Protein AF-X1VPJ7-F1 (afdb_monomer_lite)

Secondary structure (DSSP, 8-state):
-HHHHHHHHHHHHHHTT--HHHHHHHHHHHHHHHHHHHHHHHH-HHHHHHHHHHHHHTT-SS-----------------S-------TTHHHHHHHHHHHHHHHHHTT----EEES-EEEE-SEEEETTEEEESSPHHHHHHHHHTT--EEE-S--SB-S-HHHHHHHHHTTPEEES-STTS----EEEE--SSSPPPEEEE-

Sequence (203 aa):
HESKAKAFLAKITSDLDIDKFYRDIATRTLNVLCDAERYVHSHDKRLRHMLHRYYHNHKKHNQSPDYKHNHKGIYYHHKGYNIEAILHEAKDIFIDVVGLSIGLRELDISEIGYLDYINVGNGTIRFSHGEFEVPAPATEQILNKYGLRWEKSDINEEMATPTGVSILAGCKAKRIYALEDYHIIKKSLAKGTRGLPSICFFL

Organism: NCBI:txid412755

Foldseek 3Di:
DLVVLLVVLVVVCVVVVQDPLLSLLLNQLSVLLFVLQLVCCVPPPLNVVVVVVVVVVVPPPDDDDDDDDDDDDDPPPDPDDPRTGDDPCSPVLSCLSSVSSVVCVVVVPLAAADEAAQAQEWAWDDDPRGIDITPDSSQVSLCVVLVGHHDYDPHNDGRDDNSRSSSCSSSVHHYDHDCPVPDFPDKDWDDDPDPDDTDIDTD

InterPro domains:
  IPR002822 Nickel insertion protein [PF01969] (87-197)
  IPR002822 Nickel insertion protein [PTHR36566] (88-170)

pLDDT: mean 81.29, std 20.94, range [28.98, 98.62]

Radius of gyration: 19.87 Å; chains: 1; bounding box: 66×39×44 Å

Structure (mmCIF, N/CA/C/O backbone):
data_AF-X1VPJ7-F1
#
_entry.id   AF-X1VPJ7-F1
#
loop_
_atom_site.group_PDB
_atom_site.id
_atom_site.type_symbol
_atom_site.label_atom_id
_atom_site.label_alt_id
_atom_site.label_comp_id
_atom_site.label_asym_id
_atom_site.label_entity_id
_atom_site.label_seq_id
_atom_site.pdbx_PDB_ins_code
_atom_site.Cartn_x
_atom_site.Cartn_y
_atom_site.Cartn_z
_atom_site.occupancy
_atom_site.B_iso_or_equiv
_atom_site.auth_seq_id
_atom_site.auth_comp_id
_atom_site.auth_asym_id
_atom_site.auth_atom_id
_atom_site.pdbx_PDB_model_num
ATOM 1 N N . HIS A 1 1 ? 15.393 -2.588 12.874 1.00 65.44 1 HIS A N 1
ATOM 2 C CA . HIS A 1 1 ? 14.825 -3.793 13.499 1.00 65.44 1 HIS A CA 1
ATOM 3 C C . HIS A 1 1 ? 13.312 -3.721 13.472 1.00 65.44 1 HIS A C 1
ATOM 5 O O . HIS A 1 1 ? 12.740 -2.780 14.019 1.00 65.44 1 HIS A O 1
ATOM 11 N N . GLU A 1 2 ? 12.678 -4.677 12.802 1.00 74.25 2 GLU A N 1
ATOM 12 C CA . GLU A 1 2 ? 11.226 -4.740 12.586 1.00 74.25 2 GLU A CA 1
ATOM 13 C C . GLU A 1 2 ? 10.429 -4.773 13.898 1.00 74.25 2 GLU A C 1
ATOM 15 O O . GLU A 1 2 ? 9.421 -4.086 14.044 1.00 74.25 2 GLU A O 1
ATOM 20 N N . SER A 1 3 ? 10.918 -5.524 14.884 1.00 76.81 3 SER A N 1
ATOM 21 C CA . SER A 1 3 ? 10.349 -5.594 16.235 1.00 76.81 3 SER A CA 1
ATOM 22 C C . SER A 1 3 ? 10.236 -4.210 16.889 1.00 76.81 3 SER A C 1
ATOM 24 O O . SER A 1 3 ? 9.178 -3.838 17.399 1.00 76.81 3 SER A O 1
ATOM 26 N N . LYS A 1 4 ? 11.299 -3.400 16.795 1.00 82.25 4 LYS A N 1
ATOM 27 C CA . LYS A 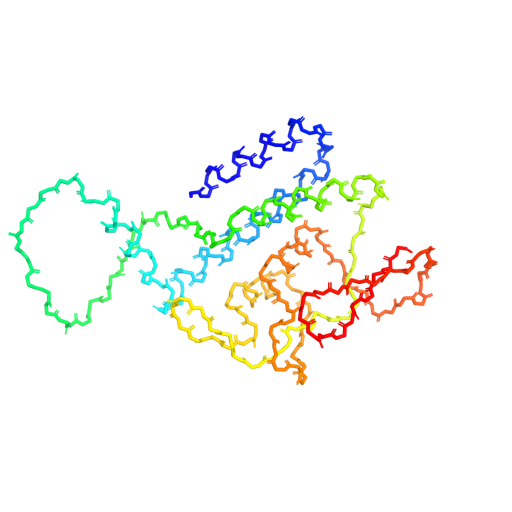1 4 ? 11.303 -2.007 17.270 1.00 82.25 4 LYS A CA 1
ATOM 28 C C . LYS A 1 4 ? 10.337 -1.132 16.474 1.00 82.25 4 LYS A C 1
ATOM 30 O O . LYS A 1 4 ? 9.669 -0.293 17.066 1.00 82.25 4 LYS A O 1
ATOM 35 N N . ALA A 1 5 ? 10.245 -1.342 15.161 1.00 85.06 5 ALA A N 1
ATOM 36 C CA . ALA A 1 5 ? 9.352 -0.576 14.301 1.00 85.06 5 ALA A CA 1
ATOM 37 C C . ALA A 1 5 ? 7.873 -0.793 14.671 1.00 85.06 5 ALA A C 1
ATOM 39 O O . ALA A 1 5 ? 7.121 0.165 14.835 1.00 85.06 5 ALA A O 1
ATOM 40 N N . LYS A 1 6 ? 7.476 -2.048 14.895 1.00 87.94 6 LYS A N 1
ATOM 41 C CA . LYS A 1 6 ? 6.116 -2.406 15.325 1.00 87.94 6 LYS A CA 1
ATOM 42 C C . LYS A 1 6 ? 5.785 -1.871 16.714 1.00 87.94 6 LYS A C 1
ATOM 44 O O . LYS A 1 6 ? 4.714 -1.305 16.906 1.00 87.94 6 LYS A O 1
ATOM 49 N N . ALA A 1 7 ? 6.714 -2.005 17.664 1.00 88.69 7 ALA A N 1
ATOM 50 C CA . ALA A 1 7 ? 6.543 -1.456 19.007 1.00 88.69 7 ALA A CA 1
ATOM 51 C C . ALA A 1 7 ? 6.394 0.074 18.981 1.00 88.69 7 ALA A C 1
ATOM 53 O O . ALA A 1 7 ? 5.551 0.630 19.680 1.00 88.69 7 ALA A O 1
ATOM 54 N N . PHE A 1 8 ? 7.176 0.751 18.136 1.00 89.94 8 PHE A N 1
ATOM 55 C CA . PHE A 1 8 ? 7.090 2.195 17.953 1.00 89.94 8 PHE A CA 1
ATOM 56 C C . PHE A 1 8 ? 5.755 2.626 17.337 1.00 89.94 8 PHE A C 1
ATOM 58 O O . PHE A 1 8 ? 5.139 3.557 17.850 1.00 89.94 8 PHE A O 1
ATOM 65 N N . LEU A 1 9 ? 5.264 1.918 16.310 1.00 92.00 9 LEU A N 1
ATOM 66 C CA . LEU A 1 9 ? 3.941 2.181 15.731 1.00 92.00 9 LEU A CA 1
ATOM 67 C C . LEU A 1 9 ? 2.833 2.033 16.778 1.00 92.00 9 LEU A C 1
ATOM 69 O O . LEU A 1 9 ? 1.980 2.910 16.904 1.00 92.00 9 LEU A O 1
ATOM 73 N N . ALA A 1 10 ? 2.854 0.937 17.541 1.00 92.12 10 ALA A N 1
ATOM 74 C CA . ALA A 1 10 ? 1.866 0.674 18.583 1.00 92.12 10 ALA A CA 1
ATOM 75 C C . ALA A 1 10 ? 1.870 1.771 19.656 1.00 92.12 10 ALA A C 1
ATOM 77 O O . ALA A 1 10 ? 0.807 2.222 20.075 1.00 92.12 10 ALA A O 1
ATOM 78 N N . LYS A 1 11 ? 3.061 2.240 20.049 1.00 93.31 11 LYS A N 1
ATOM 79 C CA . LYS A 1 11 ? 3.204 3.353 20.985 1.00 93.31 11 LYS A CA 1
ATOM 80 C C . LYS A 1 11 ? 2.628 4.648 20.406 1.00 93.31 11 LYS A C 1
ATOM 82 O O . LYS A 1 11 ? 1.734 5.213 21.014 1.00 93.31 11 LYS A O 1
ATOM 87 N N . ILE A 1 12 ? 3.074 5.085 19.225 1.00 93.00 12 ILE A N 1
ATOM 88 C CA . ILE A 1 12 ? 2.623 6.355 18.624 1.00 93.00 12 ILE A CA 1
ATOM 89 C C . ILE A 1 12 ? 1.116 6.369 18.394 1.00 93.00 12 ILE A C 1
ATOM 91 O O . ILE A 1 12 ? 0.450 7.342 18.722 1.00 93.00 12 ILE A O 1
ATOM 95 N N . THR A 1 13 ? 0.565 5.297 17.828 1.00 92.62 13 THR A N 1
ATOM 96 C CA . THR A 1 13 ? -0.879 5.221 17.564 1.00 92.62 13 THR A CA 1
ATOM 97 C C . THR A 1 13 ? -1.706 5.223 18.852 1.00 92.62 13 THR A C 1
ATOM 99 O O . THR A 1 13 ? -2.846 5.675 18.832 1.00 92.62 13 THR A O 1
ATOM 102 N N . SER A 1 14 ? -1.137 4.756 19.969 1.00 92.50 14 SER A N 1
ATOM 103 C CA . SER A 1 14 ? -1.740 4.886 21.296 1.00 92.50 14 SER A CA 1
ATOM 104 C C . SER A 1 14 ? -1.586 6.294 21.872 1.00 92.50 14 SER A C 1
ATOM 106 O O . SER A 1 14 ? -2.555 6.825 22.396 1.00 92.50 14 SER A O 1
ATOM 108 N N . ASP A 1 15 ? -0.400 6.900 21.766 1.00 94.19 15 ASP A N 1
ATOM 109 C CA . ASP A 1 15 ? -0.114 8.254 22.262 1.00 94.19 15 ASP A CA 1
ATOM 110 C C . ASP A 1 15 ? -0.977 9.314 21.544 1.00 94.19 15 ASP A C 1
ATOM 112 O O . ASP A 1 15 ? -1.326 10.334 22.130 1.00 94.19 15 ASP A O 1
ATOM 116 N N . LEU A 1 16 ? -1.336 9.063 20.280 1.00 93.25 16 LEU A N 1
ATOM 117 C CA . LEU A 1 16 ? -2.204 9.915 19.455 1.00 93.25 16 LEU A CA 1
ATOM 118 C C . LEU A 1 16 ? -3.700 9.569 19.554 1.00 93.25 16 LEU A C 1
ATOM 120 O O . LEU A 1 16 ? -4.500 10.112 18.788 1.00 93.25 16 LEU A O 1
ATOM 124 N N . ASP A 1 17 ? -4.064 8.646 20.448 1.00 93.81 17 ASP A N 1
ATOM 125 C CA . ASP A 1 17 ? -5.439 8.191 20.677 1.00 93.81 17 ASP A CA 1
ATOM 126 C C . ASP A 1 17 ? -6.179 7.811 19.378 1.00 93.81 17 ASP A C 1
ATOM 128 O O . ASP A 1 17 ? -7.308 8.214 19.102 1.00 93.81 17 ASP A O 1
ATOM 132 N N . ILE A 1 18 ? -5.494 7.076 18.497 1.00 93.19 18 ILE A N 1
ATOM 133 C CA . ILE A 1 18 ? -6.076 6.613 17.233 1.00 93.19 18 ILE A CA 1
ATOM 134 C C . ILE A 1 18 ? -6.967 5.407 17.523 1.00 93.19 18 ILE A C 1
ATOM 136 O O . ILE A 1 18 ? -6.493 4.423 18.113 1.00 93.19 18 ILE A O 1
ATOM 140 N N . ASP A 1 19 ? -8.218 5.446 17.052 1.00 94.31 19 ASP A N 1
ATOM 141 C CA . ASP A 1 19 ? -9.176 4.358 17.244 1.00 94.31 19 ASP A CA 1
ATOM 142 C C . ASP A 1 19 ? -8.627 3.021 16.763 1.00 94.31 19 ASP A C 1
ATOM 144 O O . ASP A 1 19 ? -7.860 2.921 15.797 1.00 94.31 19 ASP A O 1
ATOM 148 N N . LYS A 1 20 ? -9.086 1.952 17.418 1.00 95.38 20 LYS A N 1
ATOM 149 C CA . LYS A 1 20 ? -8.635 0.590 17.131 1.00 95.38 20 LYS A CA 1
ATOM 150 C C . LYS A 1 20 ? -8.754 0.235 15.645 1.00 95.38 20 LYS A C 1
ATOM 152 O O . LYS A 1 20 ? -7.845 -0.386 15.107 1.00 95.38 20 LYS A O 1
ATOM 157 N N . PHE A 1 21 ? -9.831 0.648 14.977 1.00 96.06 21 PHE A N 1
ATOM 158 C CA . PHE A 1 21 ? -10.034 0.377 13.552 1.00 96.06 21 PHE A CA 1
ATOM 159 C C . PHE A 1 21 ? -8.897 0.940 12.676 1.00 96.06 21 PHE A C 1
ATOM 161 O O . PHE A 1 21 ? -8.264 0.191 11.925 1.00 96.06 21 PHE A O 1
ATOM 168 N N . TYR A 1 22 ? -8.578 2.228 12.826 1.00 97.06 22 TYR A N 1
ATOM 169 C CA . TYR A 1 22 ? -7.520 2.899 12.065 1.00 97.06 22 TYR A CA 1
ATOM 170 C C . TYR A 1 22 ? -6.120 2.431 12.484 1.00 97.06 22 TYR A C 1
ATOM 172 O O . TYR A 1 22 ? -5.239 2.244 11.645 1.00 97.06 22 TYR A O 1
ATOM 180 N N . ARG A 1 23 ? -5.920 2.115 13.767 1.00 95.81 23 ARG A N 1
ATOM 181 C CA . ARG A 1 23 ? -4.685 1.493 14.271 1.00 95.81 23 ARG A CA 1
ATOM 182 C C . ARG A 1 23 ? -4.434 0.110 13.669 1.00 95.81 23 ARG A C 1
ATOM 184 O O . ARG A 1 23 ? -3.292 -0.235 13.344 1.00 95.81 23 ARG A O 1
ATOM 191 N N . ASP A 1 24 ? -5.491 -0.680 13.503 1.00 96.44 24 ASP A N 1
ATOM 192 C CA . ASP A 1 24 ? -5.417 -1.995 12.874 1.00 96.44 24 ASP A CA 1
ATOM 193 C C . ASP A 1 24 ? -5.051 -1.856 11.380 1.00 96.44 24 ASP A C 1
ATOM 195 O O . ASP A 1 24 ? -4.288 -2.680 10.872 1.00 96.44 24 ASP A O 1
ATOM 199 N N . ILE A 1 25 ? -5.519 -0.807 10.681 1.00 96.88 25 ILE A N 1
ATOM 200 C CA . ILE A 1 25 ? -5.056 -0.463 9.319 1.00 96.88 25 ILE A CA 1
ATOM 201 C C . ILE A 1 25 ? -3.554 -0.171 9.331 1.00 96.88 25 ILE A C 1
ATOM 203 O O . ILE A 1 25 ? -2.809 -0.829 8.604 1.00 96.88 25 ILE A O 1
ATOM 207 N N . ALA A 1 26 ? -3.100 0.735 10.203 1.00 95.75 26 ALA A N 1
ATOM 208 C CA . ALA A 1 26 ? -1.692 1.113 10.331 1.00 95.75 26 ALA A CA 1
ATOM 209 C C . ALA A 1 26 ? -0.783 -0.118 10.492 1.00 95.75 26 ALA A C 1
ATOM 211 O O . ALA A 1 26 ? 0.220 -0.304 9.797 1.00 95.75 26 ALA A O 1
ATOM 212 N N . THR A 1 27 ? -1.182 -0.997 11.412 1.00 95.94 27 THR A N 1
ATOM 213 C CA . THR A 1 27 ? -0.444 -2.208 11.772 1.00 95.94 27 THR A CA 1
ATOM 214 C C . THR A 1 27 ? -0.389 -3.191 10.608 1.00 95.94 27 THR A C 1
ATOM 216 O O . THR A 1 27 ? 0.671 -3.757 10.330 1.00 95.94 27 THR A O 1
ATOM 219 N N . ARG A 1 28 ? -1.504 -3.391 9.892 1.00 97.19 28 ARG A N 1
ATOM 220 C CA . ARG A 1 28 ? -1.534 -4.245 8.697 1.00 97.19 28 ARG A CA 1
ATOM 221 C C . ARG A 1 28 ? -0.641 -3.695 7.594 1.00 97.19 28 ARG A C 1
ATOM 223 O O . ARG A 1 28 ? 0.136 -4.469 7.046 1.00 97.19 28 ARG A O 1
ATOM 230 N N . THR A 1 29 ? -0.700 -2.395 7.316 1.00 96.69 29 THR A N 1
ATOM 231 C CA . THR A 1 29 ? 0.141 -1.746 6.302 1.00 96.69 29 THR A CA 1
ATOM 232 C C . THR A 1 29 ? 1.626 -1.956 6.592 1.00 96.69 29 THR A C 1
ATOM 234 O O . THR A 1 29 ? 2.363 -2.419 5.722 1.00 96.69 29 THR A O 1
ATOM 237 N N . LEU A 1 30 ? 2.069 -1.706 7.830 1.00 94.81 30 LEU A N 1
ATOM 238 C CA . LEU A 1 30 ? 3.467 -1.931 8.208 1.00 94.81 30 LEU A CA 1
ATOM 239 C C . LEU A 1 30 ? 3.859 -3.415 8.099 1.00 94.81 30 LEU A C 1
ATOM 241 O O . LEU A 1 30 ? 4.945 -3.734 7.622 1.00 94.81 30 LEU A O 1
ATOM 245 N N . ASN A 1 31 ? 2.976 -4.333 8.508 1.00 95.38 31 ASN A N 1
ATOM 246 C CA . ASN A 1 31 ? 3.220 -5.771 8.385 1.00 95.38 31 ASN A CA 1
ATOM 247 C C . ASN A 1 31 ? 3.365 -6.217 6.925 1.00 95.38 31 ASN A C 1
ATOM 249 O O . ASN A 1 31 ? 4.267 -6.997 6.632 1.00 95.38 31 ASN A O 1
ATOM 253 N N . VAL A 1 32 ? 2.514 -5.718 6.021 1.00 96.69 32 VAL A N 1
ATOM 254 C CA . VAL A 1 32 ? 2.592 -6.000 4.579 1.00 96.69 32 VAL A CA 1
ATOM 255 C C . VAL A 1 32 ? 3.968 -5.626 4.041 1.00 96.69 32 VAL A C 1
ATOM 257 O O . VAL A 1 32 ? 4.615 -6.448 3.391 1.00 96.69 32 VAL A O 1
ATOM 260 N N . LEU A 1 33 ? 4.427 -4.416 4.361 1.00 93.75 33 LEU A N 1
ATOM 261 C CA . LEU A 1 33 ? 5.709 -3.913 3.890 1.00 93.75 33 LEU A CA 1
ATOM 262 C C . LEU A 1 33 ? 6.875 -4.737 4.452 1.00 93.75 33 LEU A C 1
ATOM 264 O O . LEU A 1 33 ? 7.730 -5.197 3.700 1.00 93.75 33 LEU A O 1
ATOM 268 N N . CYS A 1 34 ? 6.885 -5.001 5.763 1.00 91.94 34 CYS A N 1
ATOM 269 C CA . CYS A 1 34 ? 7.930 -5.816 6.385 1.00 91.94 34 CYS A CA 1
ATOM 270 C C . CYS A 1 34 ? 7.961 -7.256 5.844 1.00 91.94 34 CYS A C 1
ATOM 272 O O . CYS A 1 34 ? 9.037 -7.821 5.652 1.00 91.94 34 CYS A O 1
ATOM 274 N N . ASP A 1 35 ? 6.802 -7.863 5.587 1.00 93.00 35 ASP A N 1
ATOM 275 C CA . ASP A 1 35 ? 6.708 -9.186 4.966 1.00 93.00 35 ASP A CA 1
ATOM 276 C C . ASP A 1 35 ? 7.330 -9.204 3.571 1.00 93.00 35 ASP A C 1
ATOM 278 O O . ASP A 1 35 ? 8.081 -10.127 3.246 1.00 93.00 35 ASP A O 1
ATOM 282 N N . ALA A 1 36 ? 7.016 -8.199 2.753 1.00 92.75 36 ALA A N 1
ATOM 283 C CA . ALA A 1 36 ? 7.527 -8.090 1.396 1.00 92.75 36 ALA A CA 1
ATOM 284 C C . ALA A 1 36 ? 9.047 -7.917 1.389 1.00 92.75 36 ALA A C 1
ATOM 286 O O . ALA A 1 36 ? 9.737 -8.675 0.709 1.00 92.75 36 ALA A O 1
ATOM 287 N N . GLU A 1 37 ? 9.572 -7.015 2.221 1.00 88.94 37 GLU A N 1
ATOM 288 C CA . GLU A 1 37 ? 11.013 -6.782 2.352 1.00 88.94 37 GLU A CA 1
ATOM 289 C C . GLU A 1 37 ? 11.757 -8.052 2.785 1.00 88.94 37 GLU A C 1
ATOM 291 O O . GLU A 1 37 ? 12.743 -8.461 2.169 1.00 88.94 37 GLU A O 1
ATOM 296 N N . ARG A 1 38 ? 11.248 -8.772 3.793 1.00 87.81 38 ARG A N 1
ATOM 297 C CA . ARG A 1 38 ? 11.844 -10.055 4.204 1.00 87.81 38 ARG A CA 1
ATOM 298 C C . ARG A 1 38 ? 11.843 -11.085 3.086 1.00 87.81 38 ARG A C 1
ATOM 300 O O . ARG A 1 38 ? 12.822 -11.818 2.915 1.00 87.81 38 ARG A O 1
ATOM 307 N N . TYR A 1 39 ? 10.746 -11.167 2.341 1.00 89.31 39 TYR A N 1
ATOM 308 C CA . TYR A 1 39 ? 10.624 -12.114 1.246 1.00 89.31 39 TYR A CA 1
ATOM 309 C C . TYR A 1 39 ? 11.653 -11.822 0.150 1.00 89.31 39 TYR A C 1
ATOM 311 O O . TYR A 1 39 ? 12.433 -12.708 -0.205 1.00 89.31 39 TYR A O 1
ATOM 319 N N . VAL A 1 40 ? 11.731 -10.582 -0.332 1.00 88.50 40 VAL A N 1
ATOM 320 C CA . VAL A 1 40 ? 12.636 -10.236 -1.439 1.00 88.50 40 VAL A CA 1
ATOM 321 C C . VAL A 1 40 ? 14.103 -10.338 -1.027 1.00 88.50 40 VAL A C 1
ATOM 323 O O . VAL A 1 40 ? 14.912 -10.864 -1.786 1.00 88.50 40 VAL A O 1
ATOM 326 N N . HIS A 1 41 ? 14.451 -9.976 0.210 1.00 83.62 41 HIS A N 1
ATOM 327 C CA . HIS A 1 41 ? 15.813 -10.136 0.726 1.00 83.62 41 HIS A CA 1
ATOM 328 C C . HIS A 1 41 ? 16.232 -11.600 0.920 1.00 83.62 41 HIS A C 1
ATOM 330 O O . HIS A 1 41 ? 17.422 -11.915 0.853 1.00 83.62 41 HIS A O 1
ATOM 336 N N . SER A 1 42 ? 15.286 -12.511 1.157 1.00 81.25 42 SER A N 1
ATOM 337 C CA . SER A 1 42 ? 15.573 -13.947 1.270 1.00 81.25 42 SER A CA 1
ATOM 338 C C . SER A 1 42 ? 15.558 -14.671 -0.083 1.00 81.25 42 SER A C 1
ATOM 340 O O . SER A 1 42 ? 16.246 -15.686 -0.237 1.00 81.25 42 SER A O 1
ATOM 342 N N . HIS A 1 43 ? 14.860 -14.148 -1.095 1.00 81.81 43 HIS A N 1
ATOM 343 C CA . HIS A 1 43 ? 14.642 -14.839 -2.374 1.00 81.81 43 HIS A CA 1
ATOM 344 C C . HIS A 1 43 ? 15.401 -14.230 -3.561 1.00 81.81 43 HIS A C 1
ATOM 346 O O . HIS A 1 43 ? 15.837 -14.986 -4.430 1.00 81.81 43 HIS A O 1
ATOM 352 N N . ASP A 1 44 ? 15.668 -12.922 -3.578 1.00 78.31 44 ASP A N 1
ATOM 353 C CA . ASP A 1 44 ? 16.451 -12.289 -4.641 1.00 78.31 44 ASP A CA 1
ATOM 354 C C . ASP A 1 44 ? 17.948 -12.315 -4.299 1.00 78.31 44 ASP A C 1
ATOM 356 O O . ASP A 1 44 ? 18.414 -11.699 -3.336 1.00 78.31 44 ASP A O 1
ATOM 360 N N . LYS A 1 45 ? 18.737 -13.021 -5.118 1.00 73.44 45 LYS A N 1
ATOM 361 C CA . LYS A 1 45 ? 20.194 -13.139 -4.941 1.00 73.44 45 LYS A CA 1
ATOM 362 C C . LYS A 1 45 ? 20.904 -11.780 -4.916 1.00 73.44 45 LYS A C 1
ATOM 364 O O . LYS A 1 45 ? 21.903 -11.658 -4.211 1.00 73.44 45 LYS A O 1
ATOM 369 N N . ARG A 1 46 ? 20.388 -10.774 -5.631 1.00 72.31 46 ARG A N 1
ATOM 370 C CA . ARG A 1 46 ? 20.930 -9.406 -5.667 1.00 72.31 46 ARG A CA 1
ATOM 371 C C . ARG A 1 46 ? 20.705 -8.675 -4.342 1.00 72.31 46 ARG A C 1
ATOM 373 O O . ARG A 1 46 ? 21.552 -7.889 -3.930 1.00 72.31 46 ARG A O 1
ATOM 380 N N . LEU A 1 47 ? 19.611 -8.981 -3.640 1.00 71.06 47 LEU A N 1
ATOM 381 C CA . LEU A 1 47 ? 19.239 -8.355 -2.364 1.00 71.06 47 LEU A CA 1
ATOM 382 C C . LEU A 1 47 ? 19.745 -9.136 -1.138 1.00 71.06 47 LEU A C 1
ATOM 384 O O . LEU A 1 47 ? 19.985 -8.542 -0.085 1.00 71.06 47 LEU A O 1
ATOM 388 N N . ARG A 1 48 ? 20.014 -10.445 -1.271 1.00 62.72 48 ARG A N 1
ATOM 389 C CA . ARG A 1 48 ? 20.552 -11.309 -0.196 1.00 62.72 48 ARG A CA 1
ATOM 390 C C . ARG A 1 48 ? 21.808 -10.756 0.478 1.00 62.72 48 ARG A C 1
ATOM 392 O O . ARG A 1 48 ? 21.997 -10.945 1.680 1.00 62.72 48 ARG A O 1
ATOM 399 N N . HIS A 1 49 ? 22.672 -10.063 -0.264 1.00 58.69 49 HIS A N 1
ATOM 400 C CA . HIS A 1 49 ? 23.930 -9.525 0.268 1.00 58.69 49 HIS A CA 1
ATOM 401 C C . HIS A 1 49 ? 23.720 -8.422 1.327 1.00 58.69 49 HIS A C 1
ATOM 403 O O . HIS A 1 49 ? 24.634 -8.164 2.117 1.00 58.69 49 HIS A O 1
ATOM 409 N N . MET A 1 50 ? 22.522 -7.824 1.414 1.00 55.72 50 MET A N 1
ATOM 410 C CA . MET A 1 50 ? 22.182 -6.869 2.476 1.00 55.72 50 MET A CA 1
ATOM 411 C C . MET A 1 50 ? 22.144 -7.512 3.864 1.00 55.72 50 MET A C 1
ATOM 413 O O . MET A 1 50 ? 22.508 -6.860 4.842 1.00 55.72 50 MET A O 1
ATOM 417 N N . LEU A 1 51 ? 21.820 -8.806 3.959 1.00 52.50 51 LEU A N 1
ATOM 418 C CA . LEU A 1 51 ? 21.922 -9.534 5.224 1.00 52.50 51 LEU A CA 1
ATOM 419 C C . LEU A 1 51 ? 23.386 -9.604 5.664 1.00 52.50 51 LEU A C 1
ATOM 421 O O . LEU A 1 51 ? 23.734 -9.206 6.771 1.00 52.50 51 LEU A O 1
ATOM 425 N N . HIS A 1 52 ? 24.282 -10.008 4.767 1.00 48.22 52 HIS A N 1
ATOM 426 C CA . HIS A 1 52 ? 25.685 -10.218 5.117 1.00 48.22 52 HIS A CA 1
ATOM 427 C C . HIS A 1 52 ? 26.394 -8.919 5.553 1.00 48.22 52 HIS A C 1
ATOM 429 O O . HIS A 1 52 ? 27.147 -8.923 6.527 1.00 48.22 52 HIS A O 1
ATOM 435 N N . ARG A 1 53 ? 26.124 -7.780 4.896 1.00 44.44 53 ARG A N 1
ATOM 436 C CA . ARG A 1 53 ? 26.764 -6.490 5.230 1.00 44.44 53 ARG A CA 1
ATOM 437 C C . ARG A 1 53 ? 26.260 -5.895 6.551 1.00 44.44 53 ARG A C 1
ATOM 439 O O . ARG A 1 53 ? 27.058 -5.332 7.300 1.00 44.44 53 ARG A O 1
ATOM 446 N N . TYR A 1 54 ? 24.973 -6.064 6.864 1.00 43.97 54 TYR A N 1
ATOM 447 C CA . TYR A 1 54 ? 24.392 -5.634 8.140 1.00 43.97 54 TYR A CA 1
ATOM 448 C C . TYR A 1 54 ? 24.949 -6.456 9.317 1.00 43.97 54 TYR A C 1
ATOM 450 O O . TYR A 1 54 ? 25.359 -5.892 10.332 1.00 43.97 54 TYR A O 1
ATOM 458 N N . TYR A 1 55 ? 25.078 -7.779 9.154 1.00 43.94 55 TYR A N 1
ATOM 459 C CA . TYR A 1 55 ? 25.643 -8.661 10.184 1.00 43.94 55 TYR A CA 1
ATOM 460 C C . TYR A 1 55 ? 27.149 -8.440 10.430 1.00 43.94 55 TYR A C 1
ATOM 462 O O . TYR A 1 55 ? 27.590 -8.535 11.576 1.00 43.94 55 TYR A O 1
ATOM 470 N N . HIS A 1 56 ? 27.942 -8.093 9.407 1.00 45.56 56 HIS A N 1
ATOM 471 C CA . HIS A 1 56 ? 29.375 -7.792 9.591 1.00 45.56 56 HIS A CA 1
ATOM 472 C C . HIS A 1 56 ? 29.638 -6.442 10.269 1.00 45.56 56 HIS A C 1
ATOM 474 O O . HIS A 1 56 ? 30.583 -6.328 11.049 1.00 45.56 56 HIS A O 1
ATOM 480 N N . ASN A 1 57 ? 28.791 -5.429 10.053 1.00 40.84 57 ASN A N 1
ATOM 481 C CA . ASN A 1 57 ? 28.951 -4.137 10.733 1.00 40.84 57 ASN A CA 1
A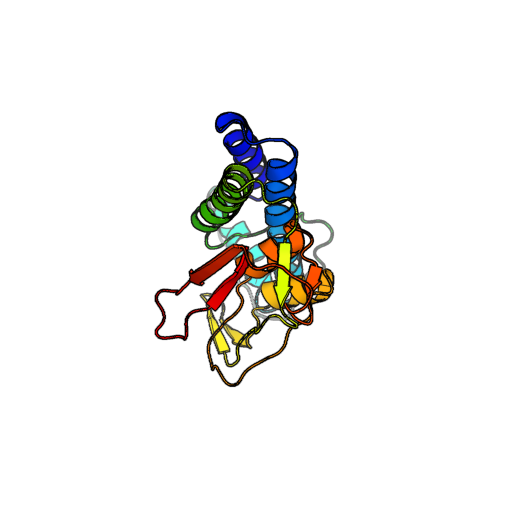TOM 482 C C . ASN A 1 57 ? 28.609 -4.196 12.232 1.00 40.84 57 ASN A C 1
ATOM 484 O O . ASN A 1 57 ? 29.213 -3.465 13.013 1.00 40.84 57 ASN A O 1
ATOM 488 N N . HIS A 1 58 ? 27.728 -5.107 12.661 1.00 45.12 58 HIS A N 1
ATOM 489 C CA . HIS A 1 58 ? 27.431 -5.318 14.084 1.00 45.12 58 HIS A CA 1
ATOM 490 C C . HIS A 1 58 ? 28.487 -6.145 14.842 1.00 45.12 58 HIS A C 1
ATOM 492 O O . HIS A 1 58 ? 28.420 -6.224 16.067 1.00 45.12 58 HIS A O 1
ATOM 498 N N . LYS A 1 59 ? 29.485 -6.724 14.157 1.00 41.94 59 LYS A N 1
ATOM 499 C CA . LYS A 1 59 ? 30.570 -7.513 14.775 1.00 41.94 59 LYS A CA 1
ATOM 500 C C . LYS A 1 59 ? 31.939 -6.819 14.815 1.00 41.94 59 LYS A C 1
ATOM 502 O O . LYS A 1 59 ? 32.937 -7.467 15.108 1.00 41.94 59 LYS A O 1
ATOM 507 N N . LYS A 1 60 ? 32.024 -5.501 14.599 1.00 37.78 60 LYS A N 1
ATOM 508 C CA . LYS A 1 60 ? 33.306 -4.768 14.703 1.00 37.78 60 LYS A CA 1
ATOM 509 C C . LYS A 1 60 ? 33.801 -4.472 16.131 1.00 37.78 60 LYS A C 1
ATOM 511 O O . LYS A 1 60 ? 34.798 -3.778 16.283 1.00 37.78 60 LYS A O 1
ATOM 516 N N . HIS A 1 61 ? 33.196 -5.060 17.162 1.00 42.06 61 HIS A N 1
ATOM 517 C CA . HIS A 1 61 ? 33.798 -5.169 18.494 1.00 42.06 61 HIS A CA 1
ATOM 518 C C . HIS A 1 61 ? 33.847 -6.638 18.921 1.00 42.06 61 HIS A C 1
ATOM 520 O O . HIS A 1 61 ? 32.978 -7.101 19.650 1.00 42.06 61 HIS A O 1
ATOM 526 N N . ASN A 1 62 ? 34.810 -7.381 18.365 1.00 34.69 62 ASN A N 1
ATOM 527 C CA . ASN A 1 62 ? 35.617 -8.421 19.025 1.00 34.69 62 ASN A CA 1
ATOM 528 C C . ASN A 1 62 ? 36.392 -9.223 17.957 1.00 34.69 62 ASN A C 1
ATOM 530 O O . ASN A 1 62 ? 35.775 -10.014 17.257 1.00 34.69 62 ASN A O 1
ATOM 534 N N . GLN A 1 63 ? 37.709 -8.949 17.855 1.00 35.97 63 GLN A N 1
ATOM 535 C CA . GLN A 1 63 ? 38.869 -9.845 17.574 1.00 35.97 63 GLN A CA 1
ATOM 536 C C . GLN A 1 63 ? 38.708 -10.967 16.507 1.00 35.97 63 GLN A C 1
ATOM 538 O O . GLN A 1 63 ? 37.738 -11.707 16.531 1.00 35.97 63 GLN A O 1
ATOM 543 N N . SER A 1 64 ? 39.611 -11.285 15.566 1.00 31.42 64 SER A N 1
ATOM 544 C CA . SER A 1 64 ? 41.045 -11.042 15.301 1.00 31.42 64 SER A CA 1
ATOM 545 C C . SER A 1 64 ? 41.354 -11.444 13.825 1.00 31.42 64 SER A C 1
ATOM 547 O O . SER A 1 64 ? 40.473 -12.011 13.170 1.00 31.42 64 SER A O 1
ATOM 549 N N . PRO A 1 65 ? 42.549 -11.147 13.267 1.00 44.00 65 PRO A N 1
ATOM 550 C CA . PRO A 1 65 ? 42.828 -11.166 11.828 1.00 44.00 65 PRO A CA 1
ATOM 551 C C . PRO A 1 65 ? 43.406 -12.506 11.353 1.00 44.00 65 PRO A C 1
ATOM 553 O O . PRO A 1 65 ? 44.420 -12.937 11.875 1.00 44.00 65 PRO A O 1
ATOM 556 N N . ASP A 1 66 ? 42.759 -13.141 10.374 1.00 40.72 66 ASP A N 1
ATOM 557 C CA . ASP A 1 66 ? 43.374 -13.951 9.303 1.00 40.72 66 ASP A CA 1
ATOM 558 C C . ASP A 1 66 ? 42.322 -14.885 8.709 1.00 40.72 66 ASP A C 1
ATOM 560 O O . ASP A 1 66 ? 42.092 -15.964 9.229 1.00 40.72 66 ASP A O 1
ATOM 564 N N . TYR A 1 67 ? 41.689 -14.508 7.596 1.00 36.78 67 TYR A N 1
ATOM 565 C CA . TYR A 1 67 ? 41.081 -15.491 6.691 1.00 36.78 67 TYR A CA 1
ATOM 566 C C . TYR A 1 67 ? 41.002 -14.913 5.274 1.00 36.78 67 TYR A C 1
ATOM 568 O O . TYR A 1 67 ? 40.071 -14.188 4.918 1.00 36.78 67 TYR A O 1
ATOM 576 N N . LYS A 1 68 ? 41.999 -15.255 4.446 1.00 35.56 68 LYS A N 1
ATOM 577 C CA . LYS A 1 68 ? 41.981 -15.047 2.989 1.00 35.56 68 LYS A CA 1
ATOM 578 C C . LYS A 1 68 ? 40.734 -15.724 2.403 1.00 35.56 68 LYS A C 1
ATOM 580 O O . LYS A 1 68 ? 40.637 -16.948 2.433 1.00 35.56 68 LYS A O 1
ATOM 585 N N . HIS A 1 69 ? 39.788 -14.952 1.868 1.00 39.06 69 HIS A N 1
ATOM 586 C CA . HIS A 1 69 ? 38.622 -15.499 1.170 1.00 39.06 69 HIS A CA 1
ATOM 587 C C . HIS A 1 69 ? 38.896 -15.610 -0.330 1.00 39.06 69 HIS A C 1
ATOM 589 O O . HIS A 1 69 ? 38.965 -14.617 -1.048 1.00 39.06 69 HIS A O 1
ATOM 595 N N . ASN A 1 70 ? 39.046 -16.854 -0.783 1.00 29.86 70 ASN A N 1
ATOM 596 C CA . ASN A 1 70 ? 39.056 -17.234 -2.187 1.00 29.86 70 ASN A CA 1
ATOM 597 C C . ASN A 1 70 ? 37.600 -17.363 -2.664 1.00 29.86 70 ASN A C 1
ATOM 599 O O . ASN A 1 70 ? 36.814 -18.105 -2.072 1.00 29.86 70 ASN A O 1
ATOM 603 N N . HIS A 1 71 ? 37.232 -16.653 -3.730 1.00 40.00 71 HIS A N 1
ATOM 604 C CA . HIS A 1 71 ? 35.905 -16.732 -4.339 1.00 40.00 71 HIS A CA 1
ATOM 605 C C . HIS A 1 71 ? 35.710 -18.084 -5.045 1.00 40.00 71 HIS A C 1
ATOM 607 O O . HIS A 1 71 ? 36.066 -18.248 -6.209 1.00 40.00 71 HIS A O 1
ATOM 613 N N . LYS A 1 72 ? 35.102 -19.057 -4.362 1.00 31.00 72 LYS A N 1
ATOM 614 C CA . LYS A 1 72 ? 34.403 -20.182 -5.000 1.00 31.00 72 LYS A CA 1
ATOM 615 C C . LYS A 1 72 ? 33.037 -20.330 -4.348 1.00 31.00 72 LYS A C 1
ATOM 617 O O . LYS A 1 72 ? 32.929 -20.304 -3.128 1.00 31.00 72 LYS A O 1
ATOM 622 N N . GLY A 1 73 ? 32.002 -20.400 -5.183 1.00 35.97 73 GLY A N 1
ATOM 623 C CA . GLY A 1 73 ? 30.602 -20.377 -4.778 1.00 35.97 73 GLY A CA 1
ATOM 624 C C . GLY A 1 73 ? 30.284 -21.417 -3.709 1.00 35.97 73 GLY A C 1
ATOM 625 O O . GLY A 1 73 ? 30.266 -22.613 -3.983 1.00 35.97 73 GLY A O 1
ATOM 626 N N . ILE A 1 74 ? 29.997 -20.937 -2.502 1.00 28.98 74 ILE A N 1
ATOM 627 C CA . ILE A 1 74 ? 29.398 -21.724 -1.432 1.00 28.98 74 ILE A CA 1
ATOM 628 C C . ILE A 1 74 ? 27.945 -21.266 -1.338 1.00 28.98 74 ILE A C 1
ATOM 630 O O . ILE A 1 74 ? 27.648 -20.136 -0.949 1.00 28.98 74 ILE A O 1
ATOM 634 N N . TYR A 1 75 ? 27.030 -22.145 -1.743 1.00 31.94 75 TYR A N 1
ATOM 635 C CA . TYR A 1 75 ? 25.612 -22.011 -1.438 1.00 31.94 75 TYR A CA 1
ATOM 636 C C . TYR A 1 75 ? 25.442 -22.189 0.071 1.00 31.94 75 TYR A C 1
ATOM 638 O O . TYR A 1 75 ? 25.335 -23.310 0.564 1.00 31.94 75 TYR A O 1
ATOM 646 N N . TYR A 1 76 ? 25.428 -21.087 0.818 1.00 34.56 76 TYR A N 1
ATOM 647 C CA . TYR A 1 76 ? 25.059 -21.131 2.225 1.00 34.56 76 TYR A CA 1
ATOM 648 C C . TYR A 1 76 ? 23.559 -21.430 2.340 1.00 34.56 76 TYR A C 1
ATOM 650 O O . TYR A 1 76 ? 22.711 -20.546 2.222 1.00 34.56 76 TYR A O 1
ATOM 658 N N . HIS A 1 77 ? 23.229 -22.701 2.572 1.00 33.28 77 HIS A N 1
ATOM 659 C CA . HIS A 1 77 ? 21.960 -23.104 3.170 1.00 33.28 77 HIS A CA 1
ATOM 660 C C . HIS A 1 77 ? 21.944 -22.596 4.621 1.00 33.28 77 HIS A C 1
ATOM 662 O O . HIS A 1 77 ? 22.293 -23.315 5.557 1.00 33.28 77 HIS A O 1
ATOM 668 N N . HIS A 1 78 ? 21.580 -21.329 4.826 1.00 40.00 78 HIS A N 1
ATOM 669 C CA . HIS A 1 78 ? 21.362 -20.797 6.168 1.00 40.00 78 HIS A CA 1
ATOM 670 C C . HIS A 1 78 ? 20.018 -21.300 6.704 1.00 40.00 78 HIS A C 1
ATOM 672 O O . HIS A 1 78 ? 18.983 -20.653 6.570 1.00 40.00 78 HIS A O 1
ATOM 678 N N . LYS A 1 79 ? 20.047 -22.480 7.332 1.00 32.34 79 LYS A N 1
ATOM 679 C CA . LYS A 1 79 ? 19.023 -22.899 8.293 1.00 32.34 79 LYS A CA 1
ATOM 680 C C . LYS A 1 79 ? 18.984 -21.874 9.438 1.00 32.34 79 LYS A C 1
ATOM 682 O O . LYS A 1 79 ? 19.965 -21.731 10.158 1.00 32.34 79 LYS A O 1
ATOM 687 N N . GLY A 1 80 ? 17.848 -21.198 9.615 1.00 34.00 80 GLY A N 1
ATOM 688 C CA . GLY A 1 80 ? 17.425 -20.693 10.928 1.00 34.00 80 GLY A CA 1
ATOM 689 C C . GLY A 1 80 ? 17.873 -19.297 11.379 1.00 34.00 80 GLY A C 1
ATOM 690 O O . GLY A 1 80 ? 17.903 -19.068 12.584 1.00 34.00 80 GLY A O 1
ATOM 691 N N . TYR A 1 81 ? 18.172 -18.349 10.485 1.00 37.28 81 TYR A N 1
ATOM 692 C CA . TYR A 1 81 ? 18.290 -16.937 10.886 1.00 37.28 81 TYR A CA 1
ATOM 693 C C . TYR A 1 81 ? 16.961 -16.204 10.665 1.00 37.28 81 TYR A C 1
ATOM 695 O O . TYR A 1 81 ? 16.440 -16.194 9.552 1.00 37.28 81 TYR A O 1
ATOM 703 N N . ASN A 1 82 ? 16.423 -15.581 11.720 1.00 40.81 82 ASN A N 1
ATOM 704 C CA . ASN A 1 82 ? 15.318 -14.624 11.615 1.00 40.81 82 ASN A CA 1
ATOM 705 C C . ASN A 1 82 ? 15.804 -13.415 10.805 1.00 40.81 82 ASN A C 1
ATOM 707 O O . ASN A 1 82 ? 16.448 -12.513 11.338 1.00 40.81 82 ASN A O 1
ATOM 711 N N . ILE A 1 83 ? 15.544 -13.434 9.499 1.00 50.94 83 ILE A N 1
ATOM 712 C CA . ILE A 1 83 ? 15.797 -12.306 8.608 1.00 50.94 83 ILE A CA 1
ATOM 713 C C . ILE A 1 83 ? 14.751 -11.241 8.945 1.00 50.94 83 ILE A C 1
ATOM 715 O O . ILE A 1 83 ? 13.592 -11.368 8.564 1.00 50.94 83 ILE A O 1
ATOM 719 N N . GLU A 1 84 ? 15.133 -10.226 9.720 1.00 52.12 84 GLU A N 1
ATOM 720 C CA . GLU A 1 84 ? 14.274 -9.062 9.955 1.00 52.12 84 GLU A CA 1
ATOM 721 C C . GLU A 1 84 ? 14.178 -8.189 8.695 1.00 52.12 84 GLU A C 1
ATOM 723 O O . GLU A 1 84 ? 15.131 -8.100 7.917 1.00 52.12 84 GLU A O 1
ATOM 728 N N . ALA A 1 85 ? 13.042 -7.507 8.516 1.00 56.12 85 ALA A N 1
ATOM 729 C CA . ALA A 1 85 ? 12.878 -6.528 7.445 1.00 56.12 85 ALA A CA 1
ATOM 730 C C . ALA A 1 85 ? 13.893 -5.374 7.569 1.00 56.12 85 ALA A C 1
ATOM 732 O O . ALA A 1 85 ? 14.087 -4.816 8.659 1.00 56.12 85 ALA A O 1
ATOM 733 N N . ILE A 1 86 ? 14.494 -4.978 6.445 1.00 61.66 86 ILE A N 1
ATOM 734 C CA . ILE A 1 86 ? 15.311 -3.765 6.335 1.00 61.66 86 ILE A CA 1
ATOM 735 C C . ILE A 1 86 ? 14.447 -2.699 5.659 1.00 61.66 86 ILE A C 1
ATOM 737 O O . ILE A 1 86 ? 14.069 -2.852 4.509 1.00 61.66 86 ILE A O 1
ATOM 741 N N . LEU A 1 87 ? 14.120 -1.626 6.383 1.00 61.59 87 LEU A N 1
ATOM 742 C CA . LEU A 1 87 ? 13.374 -0.486 5.843 1.00 61.59 87 LEU A CA 1
ATOM 743 C C . LEU A 1 87 ? 14.363 0.633 5.511 1.00 61.59 87 LEU A C 1
ATOM 745 O O . LEU A 1 87 ? 14.975 1.192 6.424 1.00 61.59 87 LEU A O 1
ATOM 749 N N . HIS A 1 88 ? 14.537 0.947 4.227 1.00 58.72 88 HIS A N 1
ATOM 750 C CA . HIS A 1 88 ? 15.502 1.959 3.781 1.00 58.72 88 HIS A CA 1
ATOM 751 C C . HIS A 1 88 ? 15.100 3.396 4.161 1.00 58.72 88 HIS A C 1
ATOM 753 O O . HIS A 1 88 ? 15.977 4.220 4.397 1.00 58.72 88 HIS A O 1
ATOM 759 N N . GLU A 1 89 ? 13.801 3.662 4.332 1.00 67.44 89 GLU A N 1
ATOM 760 C CA . GLU A 1 89 ? 13.235 4.984 4.656 1.00 67.44 89 GLU A CA 1
ATOM 761 C C . GLU A 1 89 ? 12.240 4.879 5.822 1.00 67.44 89 GLU A C 1
ATOM 763 O O . GLU A 1 89 ? 11.087 5.298 5.757 1.00 67.44 89 GLU A O 1
ATOM 768 N N . ALA A 1 90 ? 12.674 4.249 6.921 1.00 71.94 90 ALA A N 1
ATOM 769 C CA . ALA A 1 90 ? 11.795 3.922 8.047 1.00 71.94 90 ALA A CA 1
ATOM 770 C C . ALA A 1 90 ? 11.005 5.131 8.583 1.00 71.94 90 ALA A C 1
ATOM 772 O O . ALA A 1 90 ? 9.850 4.973 8.964 1.00 71.94 90 ALA A O 1
ATOM 773 N N . LYS A 1 91 ? 11.610 6.327 8.608 1.00 73.12 91 LYS A N 1
ATOM 774 C CA . LYS A 1 91 ? 10.952 7.555 9.074 1.00 73.12 91 LYS A CA 1
ATOM 775 C C . LYS A 1 91 ? 9.761 7.928 8.188 1.00 73.12 91 LYS A C 1
ATOM 777 O O . LYS A 1 91 ? 8.686 8.179 8.724 1.00 73.12 91 LYS A O 1
ATOM 782 N N . ASP A 1 92 ? 9.954 7.942 6.874 1.00 79.31 92 ASP A N 1
ATOM 783 C CA . ASP A 1 92 ? 8.928 8.356 5.914 1.00 79.31 92 ASP A CA 1
ATOM 784 C C . ASP A 1 92 ? 7.781 7.341 5.882 1.00 79.31 92 ASP A C 1
ATOM 786 O O . ASP A 1 92 ? 6.618 7.722 5.965 1.00 79.31 92 ASP A O 1
ATOM 790 N N . ILE A 1 93 ? 8.101 6.046 5.988 1.00 84.88 93 ILE A N 1
ATOM 791 C CA . ILE A 1 93 ? 7.102 4.978 6.156 1.00 84.88 93 ILE A CA 1
ATOM 792 C C . ILE A 1 93 ? 6.218 5.215 7.391 1.00 84.88 93 ILE A C 1
ATOM 794 O O . ILE A 1 93 ? 5.007 5.010 7.327 1.00 84.88 93 ILE A O 1
ATOM 798 N N . PHE A 1 94 ? 6.782 5.635 8.531 1.00 87.38 94 PHE A N 1
ATOM 799 C CA . PHE A 1 94 ? 5.963 5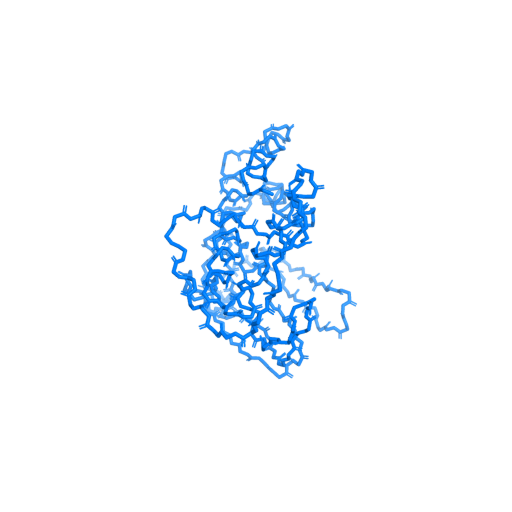.934 9.712 1.00 87.38 94 PHE A CA 1
ATOM 800 C C . PHE A 1 94 ? 5.061 7.142 9.505 1.00 87.38 94 PHE A C 1
ATOM 802 O O . PHE A 1 94 ? 3.909 7.101 9.934 1.00 87.38 94 PHE A O 1
ATOM 809 N N . ILE A 1 95 ? 5.577 8.195 8.869 1.00 88.19 95 ILE A N 1
ATOM 810 C CA . ILE A 1 95 ? 4.795 9.395 8.561 1.00 88.19 95 ILE A CA 1
ATOM 811 C C . ILE A 1 95 ? 3.615 9.018 7.662 1.00 88.19 95 ILE A C 1
ATOM 813 O O . ILE A 1 95 ? 2.486 9.380 7.983 1.00 88.19 95 ILE A O 1
ATOM 817 N N . ASP A 1 96 ? 3.846 8.216 6.624 1.00 90.25 96 ASP A N 1
ATOM 818 C CA . ASP A 1 96 ? 2.800 7.770 5.704 1.00 90.25 96 ASP A CA 1
ATOM 819 C C . ASP A 1 96 ? 1.750 6.897 6.403 1.00 90.25 96 ASP A C 1
ATOM 821 O O . ASP A 1 96 ? 0.550 7.131 6.278 1.00 90.25 96 ASP A O 1
ATOM 825 N N . VAL A 1 97 ? 2.177 5.899 7.182 1.00 92.88 97 VAL A N 1
ATOM 826 C CA . VAL A 1 97 ? 1.272 4.930 7.823 1.00 92.88 97 VAL A CA 1
ATOM 827 C C . VAL A 1 97 ? 0.451 5.563 8.951 1.00 92.88 97 VAL A C 1
ATOM 829 O O . VAL A 1 97 ? -0.755 5.316 9.066 1.00 92.88 97 VAL A O 1
ATOM 832 N N . VAL A 1 98 ? 1.083 6.380 9.797 1.00 93.56 98 VAL A N 1
ATOM 833 C CA . VAL A 1 98 ? 0.392 7.089 10.884 1.00 93.56 98 VAL A CA 1
ATOM 834 C C . VAL A 1 98 ? -0.473 8.208 10.312 1.00 93.56 98 VAL A C 1
ATOM 836 O O . VAL A 1 98 ? -1.635 8.324 10.697 1.00 93.56 98 VAL A O 1
ATOM 839 N N . GLY A 1 99 ? 0.051 8.978 9.354 1.00 93.19 99 GLY A N 1
ATOM 840 C CA . GLY A 1 99 ? -0.672 10.049 8.673 1.00 93.19 99 GLY A CA 1
ATOM 841 C C . GLY A 1 99 ? -1.916 9.544 7.950 1.00 93.19 99 GLY A C 1
ATOM 842 O O . GLY A 1 99 ? -2.980 10.137 8.100 1.00 93.19 99 GLY A O 1
ATOM 843 N N . LEU A 1 100 ? -1.825 8.401 7.262 1.00 93.88 100 LEU A N 1
ATOM 844 C CA . LEU A 1 100 ? -2.983 7.711 6.693 1.00 93.88 100 LEU A CA 1
ATOM 845 C C . LEU A 1 100 ? -4.024 7.394 7.769 1.00 93.88 100 LEU A C 1
ATOM 847 O O . LEU A 1 100 ? -5.199 7.681 7.586 1.00 93.88 100 LEU A O 1
ATOM 851 N N . SER A 1 101 ? -3.604 6.804 8.887 1.00 95.12 101 SER A N 1
ATOM 852 C CA . SER A 1 101 ? -4.529 6.364 9.940 1.00 95.12 101 SER A CA 1
ATOM 853 C C . SER A 1 101 ? -5.281 7.536 10.570 1.00 95.12 101 SER A C 1
ATOM 855 O O . SER A 1 101 ? -6.480 7.438 10.812 1.00 95.12 101 SER A O 1
ATOM 857 N N . ILE A 1 102 ? -4.588 8.657 10.786 1.00 95.56 102 ILE A N 1
ATOM 858 C CA . ILE A 1 102 ? -5.204 9.903 11.247 1.00 95.56 102 ILE A CA 1
ATOM 859 C C . ILE A 1 102 ? -6.134 10.451 10.165 1.00 95.56 102 ILE A C 1
ATOM 861 O O . ILE A 1 102 ? -7.288 10.728 10.451 1.00 95.56 102 ILE A O 1
ATOM 865 N N . GLY A 1 103 ? -5.673 10.560 8.917 1.00 94.44 103 GLY A N 1
ATOM 866 C CA . GLY A 1 103 ? -6.470 11.109 7.820 1.00 94.44 103 GLY A CA 1
ATOM 867 C C . GLY A 1 103 ? -7.767 10.338 7.575 1.00 94.44 103 GLY A C 1
ATOM 868 O O . GLY A 1 103 ? -8.811 10.953 7.392 1.00 94.44 103 GLY A O 1
ATOM 869 N N . LEU A 1 104 ? -7.725 9.004 7.629 1.00 95.50 104 LEU A N 1
ATOM 870 C CA . LEU A 1 104 ? -8.923 8.170 7.522 1.00 95.50 104 LEU A CA 1
ATOM 871 C C . LEU A 1 104 ? -9.882 8.399 8.695 1.00 95.50 104 LEU A C 1
ATOM 873 O O . LEU A 1 104 ? -11.081 8.477 8.459 1.00 95.50 104 LEU A O 1
ATOM 877 N N . ARG A 1 105 ? -9.369 8.567 9.924 1.00 96.12 105 ARG A N 1
ATOM 878 C CA . ARG A 1 105 ? -10.182 8.907 11.103 1.00 96.12 105 ARG A CA 1
ATOM 879 C C . ARG A 1 105 ? -10.860 10.261 10.961 1.00 96.12 105 ARG A C 1
ATOM 881 O O . ARG A 1 105 ? -12.069 10.350 11.120 1.00 96.12 105 ARG A O 1
ATOM 888 N N . GLU A 1 106 ? -10.090 11.300 10.653 1.00 95.19 106 GLU A N 1
ATOM 889 C CA . GLU A 1 106 ? -10.607 12.670 10.543 1.00 95.19 106 GLU A CA 1
ATOM 890 C C . GLU A 1 106 ? -11.632 12.821 9.407 1.00 95.19 106 GLU A C 1
ATOM 892 O O . GLU A 1 106 ? -12.477 13.711 9.451 1.00 95.19 106 GLU A O 1
ATOM 897 N N . LEU A 1 107 ? -11.560 11.958 8.388 1.00 93.12 107 LEU A N 1
ATOM 898 C CA . LEU A 1 107 ? -12.505 11.918 7.270 1.00 93.12 107 LEU A CA 1
ATOM 899 C C . LEU A 1 107 ? -13.619 10.869 7.437 1.00 93.12 107 LEU A C 1
ATOM 901 O O . LEU A 1 107 ? -14.457 10.760 6.546 1.00 93.12 107 LEU A O 1
ATOM 905 N N . ASP A 1 108 ? -13.619 10.102 8.531 1.00 94.75 108 ASP A N 1
ATOM 906 C CA . ASP A 1 108 ? -14.532 8.978 8.795 1.00 94.75 108 ASP A CA 1
ATOM 907 C C . ASP A 1 108 ? -14.606 7.940 7.649 1.00 94.75 108 ASP A C 1
ATOM 909 O O . ASP A 1 108 ? -15.665 7.442 7.263 1.00 94.75 108 ASP A O 1
ATOM 913 N N . ILE A 1 109 ? -13.452 7.617 7.054 1.00 95.19 109 ILE A N 1
ATOM 914 C CA . ILE A 1 109 ? -13.349 6.696 5.914 1.00 95.19 109 ILE A CA 1
ATOM 915 C C . ILE A 1 109 ? -13.110 5.268 6.406 1.00 95.19 109 ILE A C 1
ATOM 917 O O . ILE A 1 109 ? -12.020 4.916 6.860 1.00 95.19 109 ILE A O 1
ATOM 921 N N . SER A 1 110 ? -14.101 4.401 6.214 1.00 94.81 110 SER A N 1
ATOM 922 C CA . SER A 1 110 ? -14.026 2.979 6.584 1.00 94.81 110 SER A CA 1
ATOM 923 C C . SER A 1 110 ? -13.702 2.034 5.421 1.00 94.81 110 SER A C 1
ATOM 925 O O . SER A 1 110 ? -13.231 0.917 5.651 1.00 94.81 110 SER A O 1
ATOM 927 N N . GLU A 1 111 ? -13.892 2.468 4.173 1.00 95.00 111 GLU A N 1
ATOM 928 C CA . GLU A 1 111 ? -13.610 1.672 2.978 1.00 95.00 111 GLU A CA 1
ATOM 929 C C . GLU A 1 111 ? -12.750 2.446 1.980 1.00 95.00 111 GLU A C 1
ATOM 931 O O . GLU A 1 111 ? -12.937 3.638 1.756 1.00 95.00 111 GLU A O 1
ATOM 936 N N . ILE A 1 112 ? -11.807 1.743 1.353 1.00 95.75 112 ILE A N 1
ATOM 937 C CA . ILE A 1 112 ? -10.962 2.283 0.289 1.00 95.75 112 ILE A CA 1
ATOM 938 C C . ILE A 1 112 ? -11.122 1.402 -0.944 1.00 95.75 112 ILE A C 1
ATOM 940 O O . ILE A 1 112 ? -11.196 0.175 -0.839 1.00 95.75 112 ILE A O 1
ATOM 944 N N . GLY A 1 113 ? -11.130 2.024 -2.118 1.00 95.88 113 GLY A N 1
ATOM 945 C CA . GLY A 1 113 ? -11.036 1.322 -3.389 1.00 95.88 113 GLY A CA 1
ATOM 946 C C . GLY A 1 113 ? -9.944 1.886 -4.288 1.00 95.88 113 GLY A C 1
ATOM 947 O O . GLY A 1 113 ? -9.449 2.991 -4.072 1.00 95.88 113 GLY A O 1
ATOM 948 N N . TYR A 1 114 ? -9.566 1.109 -5.298 1.00 96.12 114 TYR A N 1
ATOM 949 C CA . TYR A 1 114 ? -8.728 1.561 -6.407 1.00 96.12 114 TYR A CA 1
ATOM 950 C C . TYR A 1 114 ? -9.456 1.318 -7.729 1.00 96.12 114 TYR A C 1
ATOM 952 O O . TYR A 1 114 ? -10.168 0.323 -7.878 1.00 96.12 114 TYR A O 1
ATOM 960 N N . LEU A 1 115 ? -9.291 2.246 -8.672 1.00 95.19 115 LEU A N 1
ATOM 961 C CA . LEU A 1 115 ? -9.991 2.210 -9.950 1.00 95.19 115 LEU A CA 1
ATOM 962 C C . LEU A 1 115 ? -9.256 1.292 -10.931 1.00 95.19 115 LEU A C 1
ATOM 964 O O . LEU A 1 115 ? -8.115 1.562 -11.289 1.00 95.19 115 LEU A O 1
ATOM 968 N N . ASP A 1 116 ? -9.939 0.233 -11.345 1.00 94.94 116 ASP A N 1
ATOM 969 C CA . ASP A 1 116 ? -9.576 -0.800 -12.310 1.00 94.94 116 ASP A CA 1
ATOM 970 C C . ASP A 1 116 ? -8.225 -1.496 -12.071 1.00 94.94 116 ASP A C 1
ATOM 972 O O . ASP A 1 116 ? -8.189 -2.669 -11.698 1.00 94.94 116 ASP A O 1
ATOM 976 N N . TYR A 1 117 ? -7.103 -0.807 -12.238 1.00 96.50 117 TYR A N 1
ATOM 977 C CA . TYR A 1 117 ? -5.774 -1.356 -12.007 1.00 96.50 117 TYR A CA 1
ATOM 978 C C . TYR A 1 117 ? -4.815 -0.312 -11.433 1.00 96.50 117 TYR A C 1
ATOM 980 O O . TYR A 1 117 ? -4.935 0.893 -11.640 1.00 96.50 117 TYR A O 1
ATOM 988 N N . ILE A 1 118 ? -3.805 -0.799 -10.721 1.00 96.94 118 ILE A N 1
ATOM 989 C CA . ILE A 1 118 ? -2.685 0.006 -10.246 1.00 96.94 118 ILE A CA 1
ATOM 990 C C . ILE A 1 118 ? -1.677 0.139 -11.388 1.00 96.94 118 ILE A C 1
ATOM 992 O O . ILE A 1 118 ? -1.091 -0.850 -11.830 1.00 96.94 118 ILE A O 1
ATOM 996 N N . ASN A 1 119 ? -1.454 1.361 -11.863 1.00 95.62 119 ASN A N 1
ATOM 997 C CA . ASN A 1 119 ? -0.381 1.637 -12.810 1.00 95.62 119 ASN A CA 1
ATOM 998 C C . ASN A 1 119 ? 0.965 1.565 -12.078 1.00 95.62 119 ASN A C 1
ATOM 1000 O O . ASN A 1 119 ? 1.235 2.388 -11.203 1.00 95.62 119 ASN A O 1
ATOM 1004 N N . VAL A 1 120 ? 1.807 0.592 -12.430 1.00 96.62 120 VAL A N 1
ATOM 1005 C CA . VAL A 1 120 ? 3.139 0.451 -11.818 1.00 96.62 120 VAL A CA 1
ATOM 1006 C C . VAL A 1 120 ? 4.205 1.285 -12.512 1.00 96.62 120 VAL A C 1
ATOM 1008 O O . VAL A 1 120 ? 5.260 1.519 -11.929 1.00 96.62 120 VAL A O 1
ATOM 1011 N N . GLY A 1 121 ? 3.913 1.795 -13.709 1.00 95.19 121 GLY A N 1
ATOM 1012 C CA . GLY A 1 121 ? 4.883 2.455 -14.569 1.00 95.19 121 GLY A CA 1
ATOM 1013 C C . GLY A 1 121 ? 5.690 1.444 -15.375 1.00 95.19 121 GLY A C 1
ATOM 1014 O O . GLY A 1 121 ? 5.189 0.366 -15.707 1.00 95.19 121 GLY A O 1
ATOM 1015 N N . ASN A 1 122 ? 6.922 1.799 -15.721 1.00 95.69 122 ASN A N 1
ATOM 1016 C CA . ASN A 1 122 ? 7.811 0.992 -16.551 1.00 95.69 122 ASN A CA 1
ATOM 1017 C C . ASN A 1 122 ? 9.270 1.442 -16.390 1.00 95.69 122 ASN A C 1
ATOM 1019 O O . ASN A 1 122 ? 9.573 2.359 -15.628 1.00 95.69 122 ASN A O 1
ATOM 1023 N N . GLY A 1 123 ? 10.171 0.795 -17.121 1.00 93.50 123 GLY A N 1
ATOM 1024 C CA . GLY A 1 123 ? 11.590 1.107 -17.107 1.00 93.50 123 GLY A CA 1
ATOM 1025 C C . GLY A 1 123 ? 12.337 0.420 -15.979 1.00 93.50 123 GLY A C 1
ATOM 1026 O O . GLY A 1 123 ? 11.951 -0.649 -15.499 1.00 93.50 123 GLY A O 1
ATOM 1027 N N . THR A 1 124 ? 13.426 1.061 -15.569 1.00 91.19 124 THR A N 1
ATOM 1028 C CA . THR A 1 124 ? 14.383 0.519 -14.611 1.00 91.19 124 THR A CA 1
ATOM 1029 C C . THR A 1 124 ? 14.651 1.550 -13.528 1.00 91.19 124 THR A C 1
ATOM 1031 O O . THR A 1 124 ? 14.932 2.712 -13.811 1.00 91.19 124 THR A O 1
ATOM 1034 N N . ILE A 1 125 ? 14.608 1.110 -12.279 1.00 85.75 125 ILE A N 1
ATOM 1035 C CA . ILE A 1 125 ? 14.945 1.903 -11.102 1.00 85.75 125 ILE A CA 1
ATOM 1036 C C . ILE A 1 125 ? 16.296 1.467 -10.555 1.00 85.75 125 ILE A C 1
ATOM 1038 O O . ILE A 1 125 ? 16.616 0.278 -10.476 1.00 85.75 125 ILE A O 1
ATOM 1042 N N . ARG A 1 126 ? 17.102 2.454 -10.166 1.00 80.25 126 ARG A N 1
ATOM 1043 C CA . ARG A 1 126 ? 18.432 2.237 -9.605 1.00 80.25 126 ARG A CA 1
ATOM 1044 C C . ARG A 1 126 ? 18.423 2.547 -8.120 1.00 80.25 126 ARG A C 1
ATOM 1046 O O . ARG A 1 126 ? 18.145 3.671 -7.714 1.00 80.25 126 ARG A O 1
ATOM 1053 N N . PHE A 1 127 ? 18.828 1.568 -7.324 1.00 74.19 127 PHE A N 1
ATOM 1054 C CA . PHE A 1 127 ? 19.070 1.746 -5.897 1.00 74.19 127 PHE A CA 1
ATOM 1055 C C . PHE A 1 127 ? 20.520 1.408 -5.559 1.00 74.19 127 PHE A C 1
ATOM 1057 O O . PHE A 1 127 ? 21.316 0.996 -6.406 1.00 74.19 127 PHE A O 1
ATOM 1064 N N . SER A 1 128 ? 20.870 1.544 -4.283 1.00 64.38 128 SER A N 1
ATOM 1065 C CA . SER A 1 128 ? 22.208 1.295 -3.732 1.00 64.38 128 SER A CA 1
ATOM 1066 C C . SER A 1 128 ? 22.791 -0.101 -4.015 1.00 64.38 128 SER A C 1
ATOM 1068 O O . SER A 1 128 ? 23.981 -0.314 -3.791 1.00 64.38 128 SER A O 1
ATOM 1070 N N . HIS A 1 129 ? 21.989 -1.043 -4.520 1.00 63.41 129 HIS A N 1
ATOM 1071 C CA . HIS A 1 129 ? 22.360 -2.450 -4.696 1.00 63.41 129 HIS A CA 1
ATOM 1072 C C . HIS A 1 129 ? 22.118 -2.980 -6.116 1.00 63.41 129 HIS A C 1
ATOM 1074 O O . HIS A 1 129 ? 22.227 -4.184 -6.343 1.00 63.41 129 HIS A O 1
ATOM 1080 N N . GLY A 1 130 ? 21.823 -2.096 -7.071 1.00 73.62 130 GLY A N 1
ATOM 1081 C CA . GLY A 1 130 ? 21.691 -2.450 -8.478 1.00 73.62 130 GLY A CA 1
ATOM 1082 C C . GLY A 1 130 ? 20.483 -1.817 -9.147 1.00 73.62 130 GLY A C 1
ATOM 1083 O O . GLY A 1 130 ? 19.794 -0.964 -8.584 1.00 73.62 130 GLY A O 1
ATOM 1084 N N . GLU A 1 131 ? 20.267 -2.262 -10.373 1.00 84.81 131 GLU A N 1
ATOM 1085 C CA . GLU A 1 131 ? 19.155 -1.870 -11.221 1.00 84.81 131 GLU A CA 1
ATOM 1086 C C . GLU A 1 131 ? 18.102 -2.978 -11.235 1.00 84.81 131 GLU A C 1
ATOM 1088 O O . GLU A 1 131 ? 18.420 -4.170 -11.337 1.00 84.81 131 GLU A O 1
ATOM 1093 N N . PHE A 1 132 ? 16.847 -2.571 -11.087 1.00 87.12 132 PHE A N 1
ATOM 1094 C CA . PHE A 1 132 ? 15.683 -3.445 -11.075 1.00 87.12 132 PHE A CA 1
ATOM 1095 C C . PHE A 1 132 ? 14.657 -2.909 -12.061 1.00 87.12 132 PHE A C 1
ATOM 1097 O O . PHE A 1 132 ? 14.492 -1.698 -12.178 1.00 87.12 132 PHE A O 1
ATOM 1104 N N . GLU A 1 133 ? 13.966 -3.804 -12.758 1.00 92.50 133 GLU A N 1
ATOM 1105 C CA . GLU A 1 133 ? 12.815 -3.398 -13.558 1.00 92.50 133 GLU A CA 1
ATOM 1106 C C . GLU A 1 133 ? 11.700 -2.876 -12.650 1.00 92.50 133 GLU A C 1
ATOM 1108 O O . GLU A 1 133 ? 11.580 -3.280 -11.494 1.00 92.50 133 GLU A O 1
ATOM 1113 N N . VAL A 1 134 ? 10.883 -1.977 -13.187 1.00 95.12 134 VAL A N 1
ATOM 1114 C CA . VAL A 1 134 ? 9.620 -1.570 -12.577 1.00 95.12 134 VAL A CA 1
ATOM 1115 C C . VAL A 1 134 ? 8.556 -2.638 -12.886 1.00 95.12 134 VAL A C 1
ATOM 1117 O O . VAL A 1 134 ? 8.430 -3.036 -14.052 1.00 95.12 134 VAL A O 1
ATOM 1120 N N . PRO A 1 135 ? 7.757 -3.092 -11.897 1.00 95.56 135 PRO A N 1
ATOM 1121 C CA . PRO A 1 135 ? 7.739 -2.663 -10.491 1.00 95.56 135 PRO A CA 1
ATOM 1122 C C . PRO A 1 135 ? 8.929 -3.177 -9.669 1.00 95.56 135 PRO A C 1
ATOM 1124 O O . PRO A 1 135 ? 9.416 -4.280 -9.894 1.00 95.56 135 PRO A O 1
ATOM 1127 N N . ALA A 1 136 ? 9.334 -2.411 -8.647 1.00 92.62 136 ALA A N 1
ATOM 1128 C CA . ALA A 1 136 ? 10.350 -2.848 -7.688 1.00 92.62 136 ALA A CA 1
ATOM 1129 C C . ALA A 1 136 ? 10.005 -4.223 -7.073 1.00 92.62 136 ALA A C 1
ATOM 1131 O O . ALA A 1 136 ? 8.822 -4.496 -6.849 1.00 92.62 136 ALA A O 1
ATOM 1132 N N . PRO A 1 137 ? 10.993 -5.055 -6.679 1.00 92.69 137 PRO A N 1
ATOM 1133 C CA . PRO A 1 137 ? 10.730 -6.406 -6.173 1.00 92.69 137 PRO A CA 1
ATOM 1134 C C . PRO A 1 137 ? 9.723 -6.472 -5.016 1.00 92.69 137 PRO A C 1
ATOM 1136 O O . PRO A 1 137 ? 8.871 -7.358 -4.978 1.00 92.69 137 PRO A O 1
ATOM 1139 N N . ALA A 1 138 ? 9.802 -5.539 -4.058 1.00 93.50 138 ALA A N 1
ATOM 1140 C CA . ALA A 1 138 ? 8.866 -5.497 -2.933 1.00 93.50 138 ALA A CA 1
ATOM 1141 C C . ALA A 1 138 ? 7.455 -5.081 -3.384 1.00 93.50 138 ALA A C 1
ATOM 1143 O O . ALA A 1 138 ? 6.476 -5.681 -2.941 1.00 93.50 138 ALA A O 1
ATOM 1144 N N . THR A 1 139 ? 7.350 -4.116 -4.305 1.00 96.19 139 THR A N 1
ATOM 1145 C CA . THR A 1 139 ? 6.081 -3.707 -4.927 1.00 96.19 139 THR A CA 1
ATOM 1146 C C . THR A 1 139 ? 5.429 -4.889 -5.640 1.00 96.19 139 THR A C 1
ATOM 1148 O O . THR A 1 139 ? 4.275 -5.208 -5.359 1.00 96.19 139 THR A O 1
ATOM 1151 N N . GLU A 1 140 ? 6.175 -5.576 -6.510 1.00 97.00 140 GLU A N 1
ATOM 1152 C CA . GLU A 1 140 ? 5.704 -6.753 -7.248 1.00 97.00 140 GLU A CA 1
ATOM 1153 C C . GLU A 1 140 ? 5.201 -7.846 -6.298 1.00 97.00 140 GLU A C 1
ATOM 1155 O O . GLU A 1 140 ? 4.106 -8.387 -6.472 1.00 97.00 140 GLU A O 1
ATOM 1160 N N . GLN A 1 141 ? 5.969 -8.128 -5.242 1.00 97.44 141 GLN A N 1
ATOM 1161 C CA . GLN A 1 141 ? 5.604 -9.137 -4.258 1.00 97.44 141 GLN A CA 1
ATOM 1162 C C . GLN A 1 141 ? 4.288 -8.810 -3.542 1.00 97.44 141 GLN A C 1
ATOM 1164 O O . GLN A 1 141 ? 3.470 -9.705 -3.324 1.00 97.44 141 GLN A O 1
ATOM 1169 N N . ILE A 1 142 ? 4.063 -7.550 -3.163 1.00 98.62 142 ILE A N 1
ATOM 1170 C CA . ILE A 1 142 ? 2.824 -7.134 -2.489 1.00 98.62 142 ILE A CA 1
ATOM 1171 C C . ILE A 1 142 ? 1.639 -7.248 -3.444 1.00 98.62 142 ILE A C 1
ATOM 1173 O O . ILE A 1 142 ? 0.627 -7.851 -3.086 1.00 98.62 142 ILE A O 1
ATOM 1177 N N . LEU A 1 143 ? 1.779 -6.709 -4.655 1.00 98.56 143 LEU A N 1
A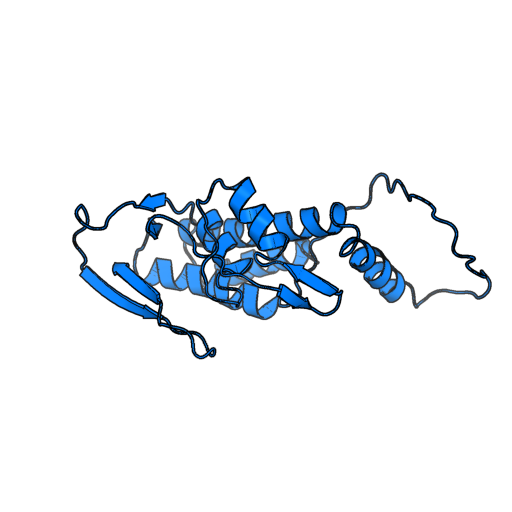TOM 1178 C CA . LEU A 1 143 ? 0.736 -6.738 -5.676 1.00 98.56 143 LEU A CA 1
ATOM 1179 C C . LEU A 1 143 ? 0.250 -8.170 -5.935 1.00 98.56 143 LEU A C 1
ATOM 1181 O O . LEU A 1 143 ? -0.950 -8.441 -5.870 1.00 98.56 143 LEU A O 1
ATOM 1185 N N . ASN A 1 144 ? 1.191 -9.099 -6.126 1.00 98.06 144 ASN A N 1
ATOM 1186 C CA . ASN A 1 144 ? 0.889 -10.501 -6.394 1.00 98.06 144 ASN A CA 1
ATOM 1187 C C . ASN A 1 144 ? 0.330 -11.226 -5.157 1.00 98.06 144 ASN A C 1
ATOM 1189 O O . ASN A 1 144 ? -0.662 -11.944 -5.268 1.00 98.06 144 ASN A O 1
ATOM 1193 N N . LYS A 1 145 ? 0.911 -11.018 -3.963 1.00 98.25 145 LYS A N 1
ATOM 1194 C CA . LYS A 1 145 ? 0.465 -11.677 -2.717 1.00 98.25 145 LYS A CA 1
ATOM 1195 C C . LYS A 1 145 ? -0.962 -11.288 -2.320 1.00 98.25 145 LYS A C 1
ATOM 1197 O O . LYS A 1 145 ? -1.681 -12.123 -1.777 1.00 98.25 145 LYS A O 1
ATOM 1202 N N . TYR A 1 146 ? -1.360 -10.039 -2.559 1.00 98.19 146 TYR A N 1
ATOM 1203 C CA . TYR A 1 146 ? -2.673 -9.513 -2.169 1.00 98.19 146 TYR A CA 1
ATOM 1204 C C . TYR A 1 146 ? -3.685 -9.460 -3.322 1.00 98.19 146 TYR A C 1
ATOM 1206 O O . TYR A 1 146 ? -4.791 -8.962 -3.127 1.00 98.19 146 TYR A O 1
ATOM 1214 N N . GLY A 1 147 ? -3.337 -9.983 -4.504 1.00 97.81 147 GLY A N 1
ATOM 1215 C CA . GLY A 1 147 ? -4.243 -10.035 -5.654 1.00 97.81 147 GLY A CA 1
ATOM 1216 C C . GLY A 1 147 ? -4.684 -8.654 -6.147 1.00 97.81 147 GLY A C 1
ATOM 1217 O O . GLY A 1 147 ? -5.802 -8.500 -6.638 1.00 97.81 147 GLY A O 1
ATOM 1218 N N . LEU A 1 148 ? -3.834 -7.639 -5.986 1.00 98.38 148 LEU A N 1
ATOM 1219 C CA . LEU A 1 148 ? -4.115 -6.290 -6.465 1.00 98.38 148 LEU A CA 1
ATOM 1220 C C . LEU A 1 148 ? -3.859 -6.254 -7.972 1.00 98.38 148 LEU A C 1
ATOM 1222 O O . LEU A 1 148 ? -2.746 -6.536 -8.407 1.00 98.38 148 LEU A O 1
ATOM 1226 N N . ARG A 1 149 ? -4.868 -5.927 -8.786 1.00 98.19 149 ARG A N 1
ATOM 1227 C CA . ARG A 1 149 ? -4.696 -5.860 -10.241 1.00 98.19 149 ARG A CA 1
ATOM 1228 C C . ARG A 1 149 ? -3.788 -4.686 -10.589 1.00 98.19 149 ARG A C 1
ATOM 1230 O O . ARG A 1 149 ? -4.028 -3.567 -10.146 1.00 98.19 149 ARG A O 1
ATOM 1237 N N . TRP A 1 150 ? -2.776 -4.936 -11.410 1.00 98.25 150 TRP A N 1
ATOM 1238 C CA . TRP A 1 150 ? -1.808 -3.926 -11.822 1.00 98.25 150 TRP A CA 1
ATOM 1239 C C . TRP A 1 150 ? -1.407 -4.081 -13.285 1.00 98.25 150 TRP A C 1
ATOM 1241 O O . TRP A 1 150 ? -1.481 -5.187 -13.820 1.00 98.25 150 TRP A O 1
ATOM 1251 N N . GLU A 1 151 ? -0.980 -2.987 -13.914 1.00 97.81 151 GLU A N 1
ATOM 1252 C CA . GLU A 1 151 ? -0.466 -2.967 -15.289 1.00 97.81 151 GLU A CA 1
ATOM 1253 C C . GLU A 1 151 ? 0.718 -2.012 -15.433 1.00 97.81 151 GLU A C 1
ATOM 1255 O O . GLU A 1 151 ? 0.808 -0.999 -14.730 1.00 97.81 151 GLU A O 1
ATOM 1260 N N . LYS A 1 152 ? 1.622 -2.335 -16.366 1.00 96.56 152 LYS A N 1
ATOM 1261 C CA . LYS A 1 152 ? 2.652 -1.399 -16.827 1.00 96.56 152 LYS A CA 1
ATOM 1262 C C . LYS A 1 152 ? 2.017 -0.336 -17.723 1.00 96.56 152 LYS A C 1
ATOM 1264 O O . LYS A 1 152 ? 1.001 -0.585 -18.363 1.00 96.56 152 LYS A O 1
ATOM 1269 N N . SER A 1 153 ? 2.637 0.835 -17.790 1.00 93.56 153 SER A N 1
ATOM 1270 C CA . SER A 1 153 ? 2.253 1.892 -18.733 1.00 93.56 153 SER A CA 1
ATOM 1271 C C . SER A 1 153 ? 3.443 2.332 -19.581 1.00 93.56 153 SER A C 1
ATOM 1273 O O . SER A 1 153 ? 4.549 1.824 -19.422 1.00 93.56 153 SER A O 1
ATOM 1275 N N . ASP A 1 154 ? 3.239 3.301 -20.467 1.00 93.12 154 ASP A N 1
ATOM 1276 C CA . ASP A 1 154 ? 4.328 3.891 -21.259 1.00 93.12 154 ASP A CA 1
ATOM 1277 C C . ASP A 1 154 ? 5.160 4.909 -20.456 1.00 93.12 154 ASP A C 1
ATOM 1279 O O . ASP A 1 154 ? 6.106 5.510 -20.968 1.00 93.12 154 ASP A O 1
ATOM 1283 N N . ILE A 1 155 ? 4.824 5.118 -19.179 1.00 90.94 155 ILE A N 1
ATOM 1284 C CA . ILE A 1 155 ? 5.566 6.005 -18.289 1.00 90.94 155 ILE A CA 1
ATOM 1285 C C . ILE A 1 155 ? 6.825 5.273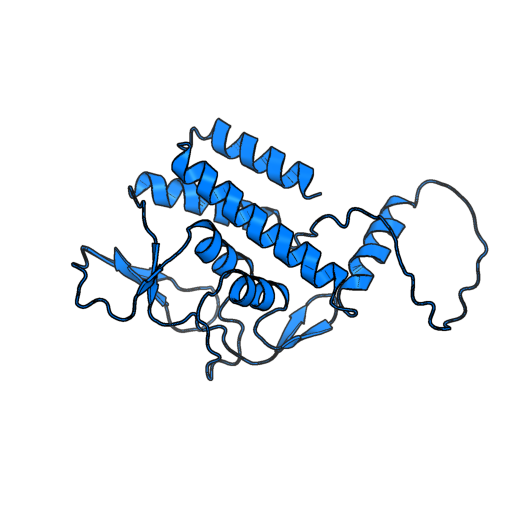 -17.820 1.00 90.94 155 ILE A C 1
ATOM 1287 O O . ILE A 1 155 ? 6.749 4.362 -17.001 1.00 90.94 155 ILE A O 1
ATOM 1291 N N . ASN A 1 156 ? 7.986 5.699 -18.321 1.00 92.38 156 ASN A N 1
ATOM 1292 C CA . ASN A 1 156 ? 9.301 5.133 -18.000 1.00 92.38 156 ASN A CA 1
ATOM 1293 C C . ASN A 1 156 ? 9.833 5.578 -16.620 1.00 92.38 156 ASN A C 1
ATOM 1295 O O . ASN A 1 156 ? 10.965 6.039 -16.495 1.00 92.38 156 ASN A O 1
ATOM 1299 N N . GLU A 1 157 ? 8.980 5.500 -15.604 1.00 90.62 157 GLU A N 1
ATOM 1300 C CA . GLU A 1 157 ? 9.253 5.830 -14.206 1.00 90.62 157 GLU A CA 1
ATOM 1301 C C . GLU A 1 157 ? 8.482 4.863 -13.299 1.00 90.62 157 GLU A C 1
ATOM 1303 O O . GLU A 1 157 ? 7.455 4.312 -13.695 1.00 90.62 157 GLU A O 1
ATOM 1308 N N . GLU A 1 158 ? 8.919 4.704 -12.047 1.00 92.06 158 GLU A N 1
ATOM 1309 C CA . GLU A 1 158 ? 8.127 3.996 -11.033 1.00 92.06 158 GLU A CA 1
ATOM 1310 C C . GLU A 1 158 ? 6.889 4.821 -10.647 1.00 92.06 158 GLU A C 1
ATOM 1312 O O . GLU A 1 158 ? 7.021 5.928 -10.115 1.00 92.06 158 GLU A O 1
ATOM 1317 N N . MET A 1 159 ? 5.699 4.262 -10.891 1.00 93.25 159 MET A N 1
ATOM 1318 C CA . MET A 1 159 ? 4.404 4.881 -10.563 1.00 93.25 159 MET A CA 1
ATOM 1319 C C . MET A 1 159 ? 3.754 4.293 -9.304 1.00 93.25 159 MET A C 1
ATOM 1321 O O . MET A 1 159 ? 2.868 4.919 -8.725 1.00 93.25 159 MET A O 1
ATOM 1325 N N . ALA A 1 160 ? 4.205 3.117 -8.856 1.00 93.75 160 ALA A N 1
ATOM 1326 C CA . ALA A 1 160 ? 3.743 2.476 -7.630 1.00 93.75 160 ALA A CA 1
ATOM 1327 C C . ALA A 1 160 ? 4.934 2.049 -6.766 1.00 93.75 160 ALA A C 1
ATOM 1329 O O . ALA A 1 160 ? 5.765 1.247 -7.189 1.00 93.75 160 ALA A O 1
ATOM 1330 N N . THR A 1 161 ? 4.991 2.565 -5.539 1.00 92.19 161 THR A N 1
ATOM 1331 C CA . THR A 1 161 ? 6.043 2.241 -4.567 1.00 92.19 161 THR A CA 1
ATOM 1332 C C . THR A 1 161 ? 5.588 1.129 -3.618 1.00 92.19 161 THR A C 1
ATOM 1334 O O . THR A 1 161 ? 4.376 0.940 -3.438 1.00 92.19 161 THR A O 1
ATOM 1337 N N . PRO A 1 162 ? 6.518 0.434 -2.933 1.00 93.75 162 PRO A N 1
ATOM 1338 C CA . PRO A 1 162 ? 6.164 -0.582 -1.944 1.00 93.75 162 PRO A CA 1
ATOM 1339 C C . PRO A 1 162 ? 5.242 -0.041 -0.843 1.00 93.75 162 PRO A C 1
ATOM 1341 O O . PRO A 1 162 ? 4.301 -0.723 -0.434 1.00 93.75 162 PRO A O 1
ATOM 1344 N N . THR A 1 163 ? 5.458 1.201 -0.394 1.00 92.81 163 THR A N 1
ATOM 1345 C CA . THR A 1 163 ? 4.609 1.862 0.608 1.00 92.81 163 THR A CA 1
ATOM 1346 C C . THR A 1 163 ? 3.187 2.066 0.088 1.00 92.81 163 THR A C 1
ATOM 1348 O O . THR A 1 163 ? 2.233 1.675 0.760 1.00 92.81 163 THR A O 1
ATOM 1351 N N . GLY A 1 164 ? 3.027 2.597 -1.130 1.00 93.62 164 GLY A N 1
ATOM 1352 C CA . GLY A 1 164 ? 1.711 2.853 -1.721 1.00 93.62 164 GLY A CA 1
ATOM 1353 C C . GLY A 1 164 ? 0.874 1.581 -1.880 1.00 93.62 164 GLY A C 1
ATOM 1354 O O . GLY A 1 164 ? -0.285 1.538 -1.463 1.00 93.62 164 GLY A O 1
ATOM 1355 N N . VAL A 1 165 ? 1.465 0.501 -2.402 1.00 97.44 165 VAL A N 1
ATOM 1356 C CA . VAL A 1 165 ? 0.740 -0.776 -2.549 1.00 97.44 165 VAL A CA 1
ATOM 1357 C C . VAL A 1 165 ? 0.521 -1.483 -1.206 1.00 97.44 165 VAL A C 1
ATOM 1359 O O . VAL A 1 165 ? -0.491 -2.164 -1.036 1.00 97.44 165 VAL A O 1
ATOM 1362 N N . SER A 1 166 ? 1.400 -1.272 -0.216 1.00 97.69 166 SER A N 1
ATOM 1363 C CA . SER A 1 166 ? 1.181 -1.752 1.158 1.00 97.69 166 SER A CA 1
ATOM 1364 C C . SER A 1 166 ? -0.018 -1.081 1.813 1.00 97.69 166 SER A C 1
ATOM 1366 O O . SER A 1 166 ? -0.748 -1.743 2.546 1.00 97.69 166 SER A O 1
ATOM 1368 N N . ILE A 1 167 ? -0.236 0.212 1.550 1.00 96.56 167 ILE A N 1
ATOM 1369 C CA . ILE A 1 167 ? -1.406 0.953 2.038 1.00 96.56 167 ILE A CA 1
ATOM 1370 C C . ILE A 1 167 ? -2.685 0.342 1.464 1.00 96.56 167 ILE A C 1
ATOM 1372 O O . ILE A 1 167 ? -3.590 0.007 2.225 1.00 96.56 167 ILE A O 1
ATOM 1376 N N . LEU A 1 168 ? -2.742 0.112 0.148 1.00 97.75 168 LEU A N 1
ATOM 1377 C CA . LEU A 1 168 ? -3.900 -0.530 -0.484 1.00 97.75 168 LEU A CA 1
ATOM 1378 C C . LEU A 1 168 ? -4.175 -1.916 0.116 1.00 97.75 168 LEU A C 1
ATOM 1380 O O . LEU A 1 168 ? -5.313 -2.223 0.473 1.00 97.75 168 LEU A O 1
ATOM 1384 N N . ALA A 1 169 ? -3.135 -2.730 0.308 1.00 98.31 169 ALA A N 1
ATOM 1385 C CA . ALA A 1 169 ? -3.259 -4.040 0.941 1.00 98.31 169 ALA A CA 1
ATOM 1386 C C . ALA A 1 169 ? -3.707 -3.954 2.417 1.00 98.31 169 ALA A C 1
ATOM 1388 O O . ALA A 1 169 ? -4.594 -4.696 2.843 1.00 98.31 169 ALA A O 1
ATOM 1389 N N . GLY A 1 170 ? -3.138 -3.038 3.206 1.00 97.56 170 GLY A N 1
ATOM 1390 C CA . GLY A 1 170 ? -3.457 -2.847 4.625 1.00 97.56 170 GLY A CA 1
ATOM 1391 C C . GLY A 1 170 ? -4.882 -2.340 4.861 1.00 97.56 170 GLY A C 1
ATOM 1392 O O . GLY A 1 170 ? -5.562 -2.787 5.797 1.00 97.56 170 GLY A O 1
ATOM 1393 N N . CYS A 1 171 ? -5.372 -1.493 3.960 1.00 97.44 171 CYS A N 1
ATOM 1394 C CA . CYS A 1 171 ? -6.760 -1.038 3.907 1.00 97.44 171 CYS A CA 1
ATOM 1395 C C . CYS A 1 171 ? -7.716 -2.082 3.319 1.00 97.44 171 CYS A C 1
ATOM 1397 O O . CYS A 1 171 ? -8.924 -1.881 3.373 1.00 97.44 171 CYS A O 1
ATOM 1399 N N . LYS A 1 172 ? -7.198 -3.204 2.793 1.00 97.75 172 LYS A N 1
ATOM 1400 C CA . LYS A 1 172 ? -7.973 -4.220 2.065 1.00 97.75 172 LYS A CA 1
ATOM 1401 C C . LYS A 1 172 ? -8.780 -3.595 0.923 1.00 97.75 172 LYS A C 1
ATOM 1403 O O . LYS A 1 172 ? -9.973 -3.861 0.779 1.00 97.75 172 LYS A O 1
ATOM 1408 N N . ALA A 1 173 ? -8.121 -2.733 0.152 1.00 97.88 173 ALA A N 1
ATOM 1409 C CA . ALA A 1 173 ? -8.774 -1.927 -0.861 1.00 97.88 173 ALA A CA 1
ATOM 1410 C C . ALA A 1 173 ? -9.487 -2.799 -1.905 1.00 97.88 173 ALA A C 1
ATOM 1412 O O . ALA A 1 173 ? -8.918 -3.762 -2.428 1.00 97.88 173 ALA A O 1
ATOM 1413 N N . LYS A 1 174 ? -10.735 -2.446 -2.220 1.00 96.56 174 LYS A N 1
ATOM 1414 C CA . LYS A 1 174 ? -11.539 -3.142 -3.230 1.00 96.56 174 LYS A CA 1
ATOM 1415 C C . LYS A 1 174 ? -11.217 -2.597 -4.622 1.00 96.56 174 LYS A C 1
ATOM 1417 O O . LYS A 1 174 ? -11.005 -1.400 -4.800 1.00 96.56 174 LYS A O 1
ATOM 1422 N N . ARG A 1 175 ? -11.213 -3.471 -5.626 1.00 96.94 175 ARG A N 1
ATOM 1423 C CA . ARG A 1 175 ? -11.169 -3.041 -7.027 1.00 96.94 175 ARG A CA 1
ATOM 1424 C C . ARG A 1 175 ? -12.532 -2.467 -7.408 1.00 96.94 175 ARG A C 1
ATOM 1426 O O . ARG A 1 175 ? -13.542 -3.141 -7.222 1.00 96.94 175 ARG A O 1
ATOM 1433 N N . ILE A 1 176 ? -12.542 -1.257 -7.950 1.00 95.94 176 ILE A N 1
ATOM 1434 C CA . ILE A 1 176 ? -13.725 -0.568 -8.471 1.00 95.94 176 ILE A CA 1
ATOM 1435 C C . ILE A 1 176 ? -13.545 -0.448 -9.983 1.00 95.94 176 ILE A C 1
ATOM 1437 O O . ILE A 1 176 ? -12.513 0.042 -10.417 1.00 95.94 176 ILE A O 1
ATOM 1441 N N . TYR A 1 177 ? -14.499 -0.896 -10.797 1.00 93.81 177 TYR A N 1
ATOM 1442 C CA . TYR A 1 177 ? -14.353 -0.853 -12.263 1.00 93.81 177 TYR A CA 1
ATOM 1443 C C . TYR A 1 177 ? -14.700 0.517 -12.848 1.00 93.81 177 TYR A C 1
ATOM 1445 O O . TYR A 1 177 ? -14.019 1.006 -13.744 1.00 93.81 177 TYR A O 1
ATOM 1453 N N . ALA A 1 178 ? -15.745 1.141 -12.312 1.00 92.75 178 ALA A N 1
ATOM 1454 C CA . ALA A 1 178 ? -16.227 2.448 -12.718 1.00 92.75 178 ALA A CA 1
ATOM 1455 C C . ALA A 1 178 ? -16.803 3.180 -11.504 1.00 92.75 178 ALA A C 1
ATOM 1457 O O . ALA A 1 178 ? -17.186 2.562 -10.512 1.00 92.75 178 ALA A O 1
ATOM 1458 N N . LEU A 1 179 ? -16.865 4.505 -11.594 1.00 92.38 179 LEU A N 1
ATOM 1459 C CA . LEU A 1 179 ? -17.434 5.357 -10.546 1.00 92.38 179 LEU A CA 1
ATOM 1460 C C . LEU A 1 179 ? -18.928 5.643 -10.761 1.00 92.38 179 LEU A C 1
ATOM 1462 O O . LEU A 1 179 ? -19.500 6.418 -10.009 1.00 92.38 179 LEU A O 1
ATOM 1466 N N . GLU A 1 180 ? -19.552 5.051 -11.782 1.00 91.56 180 GLU A N 1
ATOM 1467 C CA . GLU A 1 180 ? -20.949 5.311 -12.165 1.00 91.56 180 GLU A CA 1
ATOM 1468 C C . GLU A 1 180 ? -21.941 4.968 -11.044 1.00 91.56 180 GLU A C 1
ATOM 1470 O O . GLU A 1 180 ? -22.921 5.682 -10.850 1.00 91.56 180 GLU A O 1
ATOM 1475 N N . ASP A 1 181 ? -21.630 3.938 -10.254 1.00 89.00 181 ASP A N 1
ATOM 1476 C CA . ASP A 1 181 ? -22.432 3.509 -9.103 1.00 89.00 181 ASP A CA 1
ATOM 1477 C C . ASP A 1 181 ? -22.152 4.321 -7.822 1.00 89.00 181 ASP A C 1
ATOM 1479 O O . ASP A 1 181 ? -22.731 4.047 -6.768 1.00 89.00 181 ASP A O 1
ATOM 1483 N N . TYR A 1 182 ? -21.256 5.313 -7.880 1.00 91.44 182 TYR A N 1
ATOM 1484 C CA . TYR A 1 182 ? -20.822 6.094 -6.724 1.00 91.44 182 TYR A CA 1
ATOM 1485 C C . TYR A 1 182 ? -21.272 7.552 -6.830 1.00 91.44 182 TYR A C 1
ATOM 1487 O O . TYR A 1 182 ? -21.047 8.240 -7.826 1.00 91.44 182 TYR A O 1
ATOM 1495 N N . HIS A 1 183 ? -21.852 8.069 -5.746 1.00 94.31 183 HIS A N 1
ATOM 1496 C CA . HIS A 1 183 ? -22.083 9.501 -5.605 1.00 94.31 183 HIS A CA 1
ATOM 1497 C C . HIS A 1 183 ? -20.805 10.187 -5.111 1.00 94.31 183 HIS A C 1
ATOM 1499 O O . HIS A 1 183 ? -20.473 10.105 -3.933 1.00 94.31 183 HIS A O 1
ATOM 1505 N N . ILE A 1 184 ? -20.094 10.860 -6.018 1.00 94.62 184 ILE A N 1
ATOM 1506 C CA . ILE A 1 184 ? -18.850 11.570 -5.696 1.00 94.62 184 ILE A CA 1
ATOM 1507 C C . ILE A 1 184 ? -19.179 12.862 -4.940 1.00 94.62 184 ILE A C 1
ATOM 1509 O O . ILE A 1 184 ? -19.724 13.809 -5.511 1.00 94.62 184 ILE A O 1
ATOM 1513 N N . ILE A 1 185 ? -18.783 12.918 -3.674 1.00 95.12 185 ILE A N 1
ATOM 1514 C CA . ILE A 1 185 ? -18.899 14.077 -2.786 1.00 95.12 185 ILE A CA 1
ATOM 1515 C C . ILE A 1 185 ? -17.774 15.069 -3.082 1.00 95.12 185 ILE A C 1
ATOM 1517 O O . ILE A 1 185 ? -17.984 16.286 -3.096 1.00 95.12 185 ILE A O 1
ATOM 1521 N N . LYS A 1 186 ? -16.554 14.569 -3.311 1.00 94.62 186 LYS A N 1
ATOM 1522 C CA . LYS A 1 186 ? -15.387 15.422 -3.554 1.00 94.62 186 LYS A CA 1
ATOM 1523 C C . LYS A 1 186 ? -14.381 14.773 -4.489 1.00 94.62 186 LYS A C 1
ATOM 1525 O O . LYS A 1 186 ? -14.087 13.587 -4.408 1.00 94.62 186 LYS A O 1
ATOM 1530 N N . LYS A 1 187 ? -13.772 15.608 -5.332 1.00 94.50 187 LYS A N 1
ATOM 1531 C CA . LYS A 1 187 ? -12.613 15.252 -6.152 1.00 94.50 187 LYS A CA 1
ATOM 1532 C C . LYS A 1 187 ? -11.400 16.053 -5.697 1.00 94.50 187 LYS A C 1
ATOM 1534 O O . LYS A 1 187 ? -11.481 17.271 -5.549 1.00 94.50 187 LYS A O 1
ATOM 1539 N N . SER A 1 188 ? -10.275 15.376 -5.509 1.00 92.62 188 SER A N 1
ATOM 1540 C CA . SER A 1 188 ? -8.980 15.993 -5.218 1.00 92.62 188 SER A CA 1
ATOM 1541 C C . SER A 1 188 ? -7.915 15.503 -6.195 1.00 92.62 188 SER A C 1
ATOM 1543 O O . SER A 1 188 ? -8.077 14.467 -6.841 1.00 92.62 188 SER A O 1
ATOM 1545 N N . LEU A 1 189 ? -6.824 16.255 -6.311 1.00 92.06 189 LEU A N 1
ATOM 1546 C CA . LEU A 1 189 ? -5.657 15.898 -7.110 1.00 92.06 189 LEU A CA 1
ATOM 1547 C C . LEU A 1 189 ? -4.446 15.781 -6.190 1.00 92.06 189 LEU A C 1
ATOM 1549 O O . LEU A 1 189 ? -4.144 16.718 -5.454 1.00 92.06 189 LEU A O 1
ATOM 1553 N N . ALA A 1 190 ? -3.724 14.667 -6.276 1.00 86.00 190 ALA A N 1
ATOM 1554 C CA . ALA A 1 190 ? -2.401 14.543 -5.679 1.00 86.00 190 ALA A CA 1
ATOM 1555 C C . ALA A 1 190 ? -1.333 14.586 -6.770 1.00 86.00 190 ALA A C 1
ATOM 1557 O O . ALA A 1 190 ? -1.499 14.014 -7.850 1.00 86.00 190 ALA A O 1
ATOM 1558 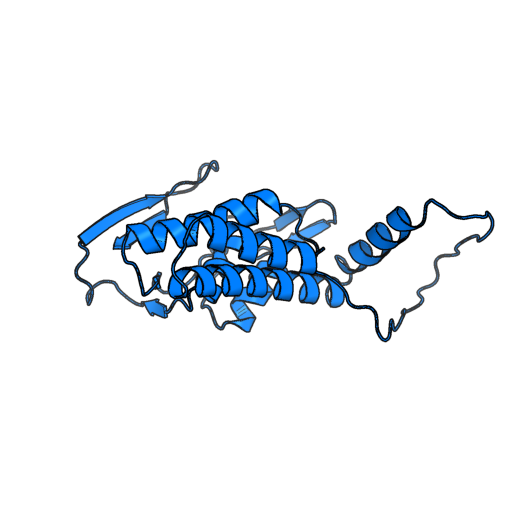N N . LYS A 1 191 ? -0.219 15.252 -6.475 1.00 84.69 191 LYS A N 1
ATOM 1559 C CA . LYS A 1 191 ? 0.936 15.328 -7.363 1.00 84.69 191 LYS A CA 1
ATOM 1560 C C . LYS A 1 191 ? 2.208 15.152 -6.547 1.00 84.69 191 LYS A C 1
ATOM 1562 O O . LYS A 1 191 ? 2.368 15.786 -5.508 1.00 84.69 191 LYS A O 1
ATOM 1567 N N . GLY A 1 192 ? 3.094 14.286 -7.025 1.00 82.88 192 GLY A N 1
ATOM 1568 C CA . GLY A 1 192 ? 4.436 14.151 -6.470 1.00 82.88 192 GLY A CA 1
ATOM 1569 C C . GLY A 1 192 ? 5.358 15.295 -6.900 1.00 82.88 192 GLY A C 1
ATOM 1570 O O . GLY A 1 192 ? 4.966 16.221 -7.608 1.00 82.88 192 GLY A O 1
ATOM 1571 N N . THR A 1 193 ? 6.624 15.205 -6.510 1.00 82.25 193 THR A N 1
ATOM 1572 C CA . THR A 1 193 ? 7.667 16.169 -6.905 1.00 82.25 193 THR A CA 1
ATOM 1573 C C . THR A 1 193 ? 8.154 15.974 -8.343 1.00 82.25 193 THR A C 1
ATOM 1575 O O . THR A 1 193 ? 8.750 16.882 -8.920 1.00 82.25 193 THR A O 1
ATOM 1578 N N . ARG A 1 194 ? 7.896 14.803 -8.941 1.00 85.06 194 ARG A N 1
ATOM 1579 C CA . ARG A 1 194 ? 8.215 14.507 -10.344 1.00 85.06 194 ARG A CA 1
ATOM 1580 C C . ARG A 1 194 ? 7.251 15.238 -11.285 1.00 85.06 194 ARG A C 1
ATOM 1582 O O . ARG A 1 194 ? 6.092 15.479 -10.949 1.00 85.06 194 ARG A O 1
ATOM 1589 N N . GLY A 1 195 ? 7.711 15.539 -12.500 1.00 86.25 195 GLY A N 1
ATOM 1590 C CA . GLY A 1 195 ? 6.935 16.204 -13.559 1.00 86.25 195 GLY A CA 1
ATOM 1591 C C . GLY A 1 195 ? 5.840 15.341 -14.203 1.00 86.25 195 GLY A C 1
ATOM 1592 O O . GLY A 1 195 ? 5.614 15.450 -15.401 1.00 86.25 195 GLY A O 1
ATOM 1593 N N . LEU A 1 196 ? 5.191 14.470 -13.431 1.00 87.00 196 LEU A N 1
ATOM 1594 C CA . LEU A 1 196 ? 4.180 13.520 -13.894 1.00 87.00 196 LEU A CA 1
ATOM 1595 C C . LEU A 1 196 ? 2.758 14.101 -13.760 1.00 87.00 196 LEU A C 1
ATOM 1597 O O . LEU A 1 196 ? 2.554 15.054 -12.994 1.00 87.00 196 LEU A O 1
ATOM 1601 N N . PRO A 1 197 ? 1.766 13.550 -14.488 1.00 84.44 197 PRO A N 1
ATOM 1602 C CA . PRO A 1 197 ? 0.366 13.925 -14.321 1.00 84.44 197 PRO A CA 1
ATOM 1603 C C . PRO A 1 197 ? -0.121 13.717 -12.882 1.00 84.44 197 PRO A C 1
ATOM 1605 O O . PRO A 1 197 ? 0.305 12.788 -12.196 1.00 84.44 197 PRO A O 1
ATOM 1608 N N . SER A 1 198 ? -1.037 14.573 -12.432 1.00 88.44 198 SER A N 1
ATOM 1609 C CA . SER A 1 198 ? -1.678 14.411 -11.126 1.00 88.44 198 SER A CA 1
ATOM 1610 C C . SER A 1 198 ? -2.619 13.204 -11.115 1.00 88.44 198 SER A C 1
ATOM 1612 O O . SER A 1 198 ? -3.296 12.923 -12.105 1.00 88.44 198 SER A O 1
ATOM 1614 N N . ILE A 1 199 ? -2.724 12.543 -9.965 1.00 87.75 199 ILE A N 1
ATOM 1615 C CA . ILE A 1 199 ? -3.647 11.429 -9.727 1.00 87.75 199 ILE A CA 1
ATOM 1616 C C . ILE A 1 199 ? -4.914 11.967 -9.058 1.00 87.75 199 ILE A C 1
ATOM 1618 O O . ILE A 1 199 ? -4.838 12.785 -8.140 1.00 87.75 199 ILE A O 1
ATOM 1622 N N . CYS A 1 200 ? -6.081 11.518 -9.523 1.00 91.38 200 CYS A N 1
ATOM 1623 C CA . CYS A 1 200 ? -7.366 11.882 -8.930 1.00 91.38 200 CYS A CA 1
ATOM 1624 C C . CYS A 1 200 ? -7.698 10.995 -7.727 1.00 91.38 200 CYS A C 1
ATOM 1626 O O . CYS A 1 200 ? -7.554 9.778 -7.795 1.00 91.38 200 CYS A O 1
ATOM 1628 N N . PHE A 1 201 ? -8.222 11.616 -6.675 1.00 91.31 201 PHE A N 1
ATOM 1629 C CA . PHE A 1 201 ? -8.830 10.955 -5.525 1.00 91.31 201 PHE A CA 1
ATOM 1630 C C . PHE A 1 201 ? -10.294 11.363 -5.438 1.00 91.31 201 PHE A C 1
ATOM 1632 O O . PHE A 1 201 ? -10.635 12.519 -5.713 1.00 91.31 201 PHE A O 1
ATOM 1639 N N . PHE A 1 202 ? -11.133 10.414 -5.044 1.00 93.69 202 PHE A N 1
ATOM 1640 C CA . PHE A 1 202 ? -12.573 10.586 -4.937 1.00 93.69 202 PHE A CA 1
ATOM 1641 C C . PHE A 1 202 ? -13.011 10.207 -3.525 1.00 93.69 202 PHE A C 1
ATOM 1643 O O . PHE A 1 202 ? -12.528 9.210 -2.984 1.00 93.69 202 PHE A O 1
ATOM 1650 N N . LEU A 1 203 ? -13.884 11.033 -2.955 1.00 91.75 203 LEU A N 1
ATOM 1651 C CA . LEU A 1 203 ? -14.680 10.745 -1.767 1.00 91.75 203 LEU A CA 1
ATOM 1652 C C . LEU A 1 203 ? -16.145 10.737 -2.182 1.00 91.75 203 LEU A C 1
ATOM 1654 O O . LEU A 1 203 ? -16.507 11.667 -2.945 1.00 91.75 203 LEU A O 1
#